Protein AF-A0A1V6S131-F1 (afdb_monomer)

Sequence (200 aa):
MVYNKDVNFAICNHLIVVCCHAIYTGGSHLGASENEWLIEPFQKGETPTFIDHVKAGLKALTEDSHSLLVFSGGPTKKPRTELSEGQSYLNLAEDNDYFQDISTISEIDTSRIIAETNATDSYQNLLFSLIQFRIYTGIYPHKVTVVTHEFKRARFMQCHFPAVGLIPVGLKQKDYTHKVAVIGINPPVEVTPPETLTRG

Mean predicted aligned error: 6.52 Å

Secondary structure (DSSP, 8-state):
-------------EEEEEE--SEE---TTTT-SGGGEE--GGGTT-HHHHHHHHHHHHHHHHH-TTEEEEEE---TTTTT-S--HHHHHHHHHHHTTTT--TTT-----GGGEEEE----SHHHHHHHHHHHHHHHHSS--SEEEEEE-GGGHHHIIIIIHHHTTSS-SSTT-GGGTTTEEEEE-PPPTTTS-GGGGG--

InterPro domains:
  IPR003848 Domain of unknown function DUF218 [cd06259] (14-169)
  IPR055323 Uncharacterized protein C57A10.07/YOR238W [PTHR28110] (6-187)

pLDDT: mean 87.86, std 15.99, range [33.0, 98.88]

Structure (mmCIF, N/CA/C/O backbone):
data_AF-A0A1V6S131-F1
#
_entry.id   AF-A0A1V6S131-F1
#
loop_
_atom_site.group_PDB
_atom_site.id
_atom_site.type_symbol
_atom_site.label_atom_id
_atom_site.label_alt_id
_atom_site.label_comp_id
_atom_site.label_asym_id
_atom_site.label_entity_id
_atom_site.label_seq_id
_atom_site.pdbx_PDB_ins_code
_atom_site.Cartn_x
_atom_site.Cartn_y
_atom_site.Cartn_z
_atom_site.occupancy
_atom_site.B_iso_or_equiv
_atom_site.auth_seq_id
_atom_site.auth_comp_id
_atom_site.auth_asym_id
_atom_site.auth_atom_id
_atom_site.pdbx_PDB_model_num
ATOM 1 N N . MET A 1 1 ? -26.550 3.970 -7.086 1.00 34.94 1 MET A N 1
ATOM 2 C CA . MET A 1 1 ? -27.401 2.809 -7.419 1.00 34.94 1 MET A CA 1
ATOM 3 C C . MET A 1 1 ? -26.965 1.653 -6.540 1.00 34.94 1 MET A C 1
ATOM 5 O O . MET A 1 1 ? -25.770 1.473 -6.384 1.00 34.94 1 MET A O 1
ATOM 9 N N . VAL A 1 2 ? -27.958 0.980 -5.952 1.00 33.00 2 VAL A N 1
ATOM 10 C CA . VAL A 1 2 ? -27.930 -0.251 -5.137 1.00 33.00 2 VAL A CA 1
ATOM 11 C C . VAL A 1 2 ? -26.952 -0.268 -3.954 1.00 33.00 2 VAL A C 1
ATOM 13 O O . VAL A 1 2 ? -25.840 -0.772 -4.031 1.00 33.00 2 VAL A O 1
ATOM 16 N N . TYR A 1 3 ? -27.431 0.247 -2.819 1.00 37.84 3 TYR A N 1
ATOM 17 C CA . TYR A 1 3 ? -26.900 -0.082 -1.497 1.00 37.84 3 TYR A CA 1
ATOM 18 C C . TYR A 1 3 ? -27.342 -1.519 -1.186 1.00 37.84 3 TYR A C 1
ATOM 20 O O . TYR A 1 3 ? -28.520 -1.752 -0.908 1.00 37.84 3 TYR A O 1
ATOM 28 N N . ASN A 1 4 ? -26.439 -2.485 -1.346 1.00 37.66 4 ASN A N 1
ATOM 29 C CA . ASN A 1 4 ? -26.739 -3.889 -1.091 1.00 37.66 4 ASN A CA 1
ATOM 30 C C . ASN A 1 4 ? -26.772 -4.103 0.429 1.00 37.66 4 ASN A C 1
ATOM 32 O O . ASN A 1 4 ? -25.784 -3.844 1.112 1.00 37.66 4 ASN A O 1
ATOM 36 N N . LYS A 1 5 ? -27.942 -4.463 0.963 1.00 41.81 5 LYS A N 1
ATOM 37 C CA . LYS A 1 5 ? -28.272 -4.333 2.391 1.00 41.81 5 LYS A CA 1
ATOM 38 C C . LYS A 1 5 ? -28.152 -5.633 3.195 1.00 41.81 5 LYS A C 1
ATOM 40 O O . LYS A 1 5 ? -28.482 -5.614 4.371 1.00 41.81 5 LYS A O 1
ATOM 45 N N . ASP A 1 6 ? -27.646 -6.712 2.599 1.00 40.72 6 ASP A N 1
ATOM 46 C CA . ASP A 1 6 ? -27.697 -8.054 3.197 1.00 40.72 6 ASP A CA 1
ATOM 47 C C . ASP A 1 6 ? -26.369 -8.821 3.092 1.00 40.7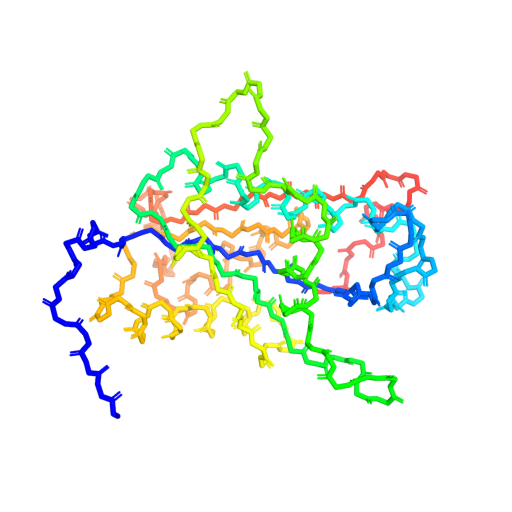2 6 ASP A C 1
ATOM 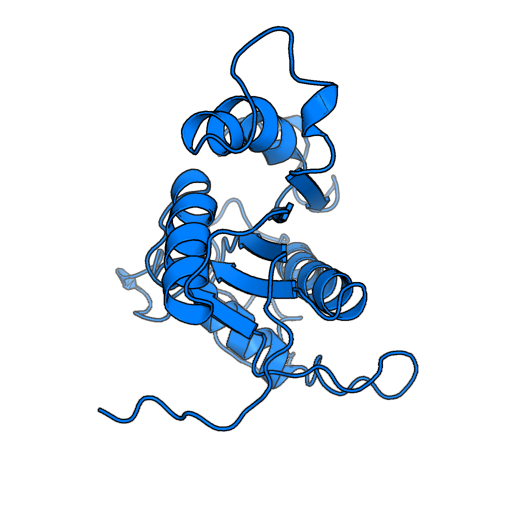49 O O . ASP A 1 6 ? -26.314 -9.964 2.648 1.00 40.72 6 ASP A O 1
ATOM 53 N N . VAL A 1 7 ? -25.278 -8.204 3.546 1.00 44.53 7 VAL A N 1
ATOM 54 C CA . VAL A 1 7 ? -24.082 -8.944 3.965 1.00 44.53 7 VAL A CA 1
ATOM 55 C C . VAL A 1 7 ? -23.729 -8.418 5.344 1.00 44.53 7 VAL A C 1
ATOM 57 O O . VAL A 1 7 ? -23.496 -7.222 5.517 1.00 44.53 7 VAL A O 1
ATOM 60 N N . ASN A 1 8 ? -23.747 -9.296 6.343 1.00 44.69 8 ASN A N 1
ATOM 61 C CA . ASN A 1 8 ? -23.261 -8.992 7.682 1.00 44.69 8 ASN A CA 1
ATOM 62 C C . ASN A 1 8 ? -21.731 -8.870 7.598 1.00 44.69 8 ASN A C 1
ATOM 64 O O . ASN A 1 8 ? -21.008 -9.775 8.005 1.00 44.69 8 ASN A O 1
ATOM 68 N N . PHE A 1 9 ? -21.239 -7.799 6.968 1.00 51.91 9 PHE A N 1
ATOM 69 C CA . PHE A 1 9 ? -19.827 -7.467 6.996 1.00 51.91 9 PHE A CA 1
ATOM 70 C C . PHE A 1 9 ? -19.476 -7.283 8.466 1.00 51.91 9 PHE A C 1
ATOM 72 O O . PHE A 1 9 ? -20.027 -6.401 9.133 1.00 51.91 9 PHE A O 1
ATOM 79 N N . ALA A 1 10 ? -18.572 -8.119 8.980 1.00 58.50 10 ALA A N 1
ATOM 80 C CA . ALA A 1 10 ? -17.857 -7.770 10.193 1.00 58.50 10 ALA A CA 1
ATOM 81 C C . ALA A 1 10 ? -17.349 -6.342 9.979 1.00 58.50 10 ALA A C 1
ATOM 83 O O . ALA A 1 10 ? -16.661 -6.073 8.991 1.00 58.50 10 ALA A O 1
ATOM 84 N N . ILE A 1 11 ? -17.802 -5.407 10.818 1.00 77.94 11 ILE A N 1
ATOM 85 C CA . ILE A 1 11 ? -17.512 -3.988 10.622 1.00 77.94 11 ILE A CA 1
ATOM 86 C C . ILE A 1 11 ? -15.994 -3.850 10.654 1.00 77.94 11 ILE A C 1
ATOM 88 O O . ILE A 1 11 ? -15.381 -3.969 11.718 1.00 77.94 11 ILE A O 1
ATOM 92 N N . CYS A 1 12 ? -15.393 -3.633 9.483 1.00 90.19 12 CYS A N 1
ATOM 93 C CA . CYS A 1 12 ? -13.963 -3.427 9.396 1.00 90.19 12 CYS A CA 1
ATOM 94 C C . CYS A 1 12 ? -13.632 -2.177 10.208 1.00 90.19 12 CYS A C 1
ATOM 96 O O . CYS A 1 12 ? -14.227 -1.116 10.012 1.00 90.19 12 CYS A O 1
ATOM 98 N N . ASN A 1 13 ? -12.703 -2.305 11.148 1.00 95.25 13 ASN A N 1
ATOM 99 C CA . ASN A 1 13 ? -12.275 -1.222 12.028 1.00 95.25 13 ASN A CA 1
ATOM 100 C C . ASN A 1 13 ? -10.749 -1.032 12.018 1.00 95.25 13 ASN A C 1
ATOM 102 O O . ASN A 1 13 ? -10.246 -0.122 12.679 1.00 95.25 13 ASN A O 1
ATOM 106 N N . HIS A 1 14 ? -10.027 -1.835 11.239 1.00 97.38 14 HIS A N 1
ATOM 107 C CA . HIS A 1 14 ? -8.586 -1.755 11.065 1.00 97.38 14 HIS A CA 1
ATOM 108 C C . HIS A 1 14 ? -8.256 -1.497 9.591 1.00 97.38 14 HIS A C 1
ATOM 110 O O . HIS A 1 14 ? -8.603 -2.277 8.712 1.00 97.38 14 HIS A O 1
ATOM 116 N N . LEU A 1 15 ? -7.588 -0.383 9.309 1.00 98.50 15 LEU A N 1
ATOM 117 C CA . LEU A 1 15 ? -7.096 -0.064 7.972 1.00 98.50 15 LEU A CA 1
ATOM 118 C C . LEU A 1 15 ? -5.656 -0.562 7.818 1.00 98.50 15 LEU A C 1
ATOM 120 O O . LEU A 1 15 ? -4.789 -0.162 8.593 1.00 98.50 15 LEU A O 1
ATOM 124 N N . ILE A 1 16 ? -5.388 -1.368 6.796 1.00 98.75 16 ILE A N 1
ATOM 125 C CA . ILE A 1 16 ? -4.038 -1.731 6.360 1.00 98.75 16 ILE A CA 1
ATOM 126 C C . ILE A 1 16 ? -3.761 -0.994 5.049 1.00 98.75 16 ILE A C 1
ATOM 128 O O . ILE A 1 16 ? -4.537 -1.095 4.106 1.00 98.75 16 ILE A O 1
ATOM 132 N N . VAL A 1 17 ? -2.663 -0.247 4.981 1.00 98.88 17 VAL A N 1
ATOM 133 C CA . VAL A 1 17 ? -2.261 0.518 3.794 1.00 98.88 17 VAL A CA 1
ATOM 134 C C . VAL A 1 17 ? -0.942 -0.023 3.278 1.00 98.88 17 VAL A C 1
ATOM 136 O O . VAL A 1 17 ? 0.059 0.062 3.983 1.00 98.88 17 VAL A O 1
ATOM 139 N N . VAL A 1 18 ? -0.907 -0.511 2.044 1.00 98.88 18 VAL A N 1
ATOM 140 C CA . VAL A 1 18 ? 0.349 -0.770 1.332 1.00 98.88 18 VAL A CA 1
ATOM 141 C C . VAL A 1 18 ? 0.662 0.454 0.480 1.00 98.88 18 VAL A C 1
ATOM 143 O O . VAL A 1 18 ? -0.078 0.786 -0.446 1.00 98.88 18 VAL A O 1
ATOM 146 N N . CYS A 1 19 ? 1.741 1.157 0.829 1.00 98.44 19 CYS A N 1
ATOM 147 C CA . CYS A 1 19 ? 2.222 2.310 0.073 1.00 98.44 19 CYS A CA 1
ATOM 148 C C . CYS A 1 19 ? 2.925 1.830 -1.197 1.00 98.44 19 CYS A C 1
ATOM 150 O O . CYS A 1 19 ? 4.020 1.271 -1.121 1.00 98.44 19 CYS A O 1
ATOM 152 N N . CYS A 1 20 ? 2.312 2.067 -2.351 1.00 97.44 20 CYS A N 1
ATOM 153 C CA . CYS A 1 20 ? 2.878 1.657 -3.627 1.00 97.44 20 CYS A CA 1
ATOM 154 C C . CYS A 1 20 ? 3.912 2.685 -4.110 1.00 97.44 20 CYS A C 1
ATOM 156 O O . CYS A 1 20 ? 3.882 3.851 -3.699 1.00 97.44 20 CYS A O 1
ATOM 158 N N . HIS A 1 21 ? 4.876 2.211 -4.906 1.00 92.50 21 HIS A N 1
ATOM 159 C CA . HIS A 1 21 ? 5.992 3.019 -5.417 1.00 92.50 21 HIS A CA 1
ATOM 160 C C . HIS A 1 21 ? 6.428 2.652 -6.844 1.00 92.50 21 HIS A C 1
ATOM 162 O O . HIS A 1 21 ? 7.343 3.270 -7.386 1.00 92.50 21 HIS A O 1
ATOM 168 N N . ALA A 1 22 ? 5.825 1.630 -7.446 1.00 95.94 22 ALA A N 1
ATOM 169 C CA . ALA A 1 22 ? 6.127 1.159 -8.789 1.00 95.94 22 ALA A CA 1
ATOM 170 C C . ALA A 1 22 ? 4.852 0.617 -9.436 1.00 95.94 22 ALA A C 1
ATOM 172 O O . ALA A 1 22 ? 3.858 0.381 -8.753 1.00 95.94 22 ALA A O 1
ATOM 173 N N . ILE A 1 23 ? 4.885 0.414 -10.752 1.00 97.81 23 ILE A N 1
ATOM 174 C CA . ILE A 1 23 ? 3.749 -0.146 -11.486 1.00 97.81 23 ILE A CA 1
ATOM 175 C C . ILE A 1 23 ? 4.138 -1.514 -12.023 1.00 97.81 23 ILE A C 1
ATOM 177 O O . ILE A 1 23 ? 5.017 -1.592 -12.878 1.00 97.81 23 ILE A O 1
ATOM 181 N N . TYR A 1 24 ? 3.476 -2.568 -11.557 1.00 98.12 24 TYR A N 1
ATOM 182 C CA . TYR A 1 24 ? 3.543 -3.889 -12.183 1.00 98.12 24 TYR A CA 1
ATOM 183 C C . TYR A 1 24 ? 2.716 -3.899 -13.480 1.00 98.12 24 TYR A C 1
ATOM 185 O O . TYR A 1 24 ? 1.573 -3.443 -13.502 1.00 98.12 24 TYR A O 1
ATOM 193 N N . THR A 1 25 ? 3.283 -4.381 -14.583 1.00 97.00 25 THR A N 1
ATOM 194 C CA . THR A 1 25 ? 2.633 -4.360 -15.908 1.00 97.00 25 THR A CA 1
ATOM 195 C C . THR A 1 25 ? 2.098 -5.712 -16.361 1.00 97.00 25 THR A C 1
ATOM 197 O O . THR A 1 25 ? 1.633 -5.814 -17.495 1.00 97.00 25 THR A O 1
ATOM 200 N N . GLY A 1 26 ? 2.163 -6.737 -15.511 1.00 95.75 26 GLY A N 1
ATOM 201 C CA . GLY A 1 26 ? 1.868 -8.110 -15.912 1.00 95.75 26 GLY A CA 1
ATOM 202 C C . GLY A 1 26 ? 3.059 -8.783 -16.600 1.00 95.75 26 GLY A C 1
ATOM 203 O O . GLY A 1 26 ? 3.959 -8.120 -17.128 1.00 95.75 26 GLY A O 1
ATOM 204 N N . GLY A 1 27 ? 3.057 -10.115 -16.614 1.00 94.06 27 GLY A N 1
ATOM 205 C CA . GLY A 1 27 ? 4.024 -10.917 -17.363 1.00 94.06 27 GLY A CA 1
ATOM 206 C C . GLY A 1 27 ? 4.138 -12.354 -16.861 1.00 94.06 27 GLY A C 1
ATOM 207 O O . GLY A 1 27 ? 3.635 -12.706 -15.797 1.00 94.06 27 GLY A O 1
ATOM 208 N N . SER A 1 28 ? 4.799 -13.209 -17.645 1.00 95.69 28 SER A N 1
ATOM 209 C CA . SER A 1 28 ? 4.893 -14.650 -17.373 1.00 95.69 28 SER A CA 1
ATOM 210 C C . SER A 1 28 ? 5.759 -15.010 -16.164 1.00 95.69 28 SER A C 1
ATOM 212 O O . SER A 1 28 ? 5.743 -16.161 -15.740 1.00 95.69 28 SER A O 1
ATOM 214 N N . HIS A 1 29 ? 6.545 -14.069 -15.634 1.00 95.56 29 HIS A N 1
ATOM 215 C CA . HIS A 1 29 ? 7.378 -14.275 -14.448 1.00 95.56 29 HIS A CA 1
ATOM 216 C C . HIS A 1 29 ? 6.709 -13.764 -13.168 1.00 95.56 29 HIS A C 1
ATOM 218 O O . HIS A 1 29 ? 7.355 -13.770 -12.121 1.00 95.56 29 HIS A O 1
ATOM 224 N N . LEU A 1 30 ? 5.439 -13.341 -13.234 1.00 94.81 30 LEU A N 1
ATOM 225 C CA . LEU A 1 30 ? 4.617 -12.995 -12.070 1.00 94.81 30 LEU A CA 1
ATOM 226 C C . LEU A 1 30 ? 5.261 -11.933 -11.155 1.00 94.81 30 LEU A C 1
ATOM 228 O O . LEU A 1 30 ? 5.160 -11.987 -9.931 1.00 94.81 30 LEU A O 1
ATOM 232 N N . GLY A 1 31 ? 5.965 -10.967 -11.748 1.00 95.50 31 GLY A N 1
ATOM 233 C CA . GLY A 1 31 ? 6.666 -9.893 -11.047 1.00 95.50 31 GLY A CA 1
ATOM 234 C C . GLY A 1 31 ? 8.121 -10.213 -10.702 1.00 95.50 31 GLY A C 1
ATOM 235 O O . GLY A 1 31 ? 8.858 -9.306 -10.317 1.00 95.50 31 GLY A O 1
ATOM 236 N N . ALA A 1 32 ? 8.591 -11.450 -10.887 1.00 95.06 32 ALA A N 1
ATOM 237 C CA . ALA A 1 32 ? 9.987 -11.804 -10.620 1.00 95.06 32 ALA A CA 1
ATOM 238 C C . ALA A 1 32 ? 10.972 -11.155 -11.611 1.00 95.06 32 ALA A C 1
ATOM 240 O O . ALA A 1 32 ? 12.149 -10.986 -11.293 1.00 95.06 32 ALA A O 1
ATOM 241 N N . SER A 1 33 ? 10.511 -10.781 -12.810 1.00 96.38 33 SER A N 1
ATOM 242 C CA . SER A 1 33 ? 11.325 -10.059 -13.788 1.00 96.38 33 SER A CA 1
ATOM 243 C C . SER A 1 33 ? 11.142 -8.551 -13.641 1.00 96.38 33 SER A C 1
ATOM 245 O O . SER A 1 33 ? 10.029 -8.052 -13.749 1.00 96.38 33 SER A O 1
ATOM 247 N N . GLU A 1 34 ? 12.233 -7.796 -13.483 1.00 96.12 34 GLU A N 1
ATOM 248 C CA . GLU A 1 34 ? 12.198 -6.323 -13.403 1.00 96.12 34 GLU A CA 1
ATOM 249 C C . GLU A 1 34 ? 11.614 -5.663 -14.670 1.00 96.12 34 GLU A C 1
ATOM 251 O O . GLU A 1 34 ? 11.057 -4.571 -14.602 1.00 96.12 34 GLU A O 1
ATOM 256 N N . ASN A 1 35 ? 11.649 -6.353 -15.816 1.00 96.75 35 ASN A N 1
ATOM 257 C CA . ASN A 1 35 ? 11.021 -5.890 -17.059 1.00 96.75 35 ASN A CA 1
ATOM 258 C C . ASN A 1 35 ? 9.485 -5.862 -16.995 1.00 96.75 35 ASN A C 1
ATOM 260 O O . ASN A 1 35 ? 8.856 -5.238 -17.846 1.00 96.75 35 ASN A O 1
ATOM 264 N N . GLU A 1 36 ? 8.888 -6.526 -16.006 1.00 97.56 36 GLU A N 1
ATOM 265 C CA . GLU A 1 36 ? 7.447 -6.507 -15.735 1.00 97.56 36 GLU A CA 1
ATOM 266 C C . GLU A 1 36 ? 7.060 -5.331 -14.819 1.00 97.56 36 GLU A C 1
ATOM 268 O O . GLU A 1 36 ? 5.939 -5.280 -14.317 1.00 97.56 36 GLU A O 1
ATOM 273 N N . TRP A 1 37 ? 7.977 -4.380 -14.587 1.00 97.56 37 TRP A N 1
ATOM 274 C CA . TRP A 1 37 ? 7.763 -3.221 -13.725 1.00 97.56 37 TRP A CA 1
ATOM 275 C C . TRP A 1 37 ? 8.166 -1.898 -14.388 1.00 97.56 37 TRP A C 1
ATOM 277 O O . TRP A 1 37 ? 9.220 -1.759 -15.010 1.00 97.56 37 TRP A O 1
ATOM 287 N N . LEU A 1 38 ? 7.362 -0.853 -14.177 1.00 96.62 38 LEU A N 1
ATOM 288 C CA . LEU A 1 38 ? 7.718 0.530 -14.502 1.00 96.62 38 LEU A CA 1
ATOM 289 C C . LEU A 1 38 ? 8.285 1.232 -13.268 1.00 96.62 38 LEU A C 1
ATOM 291 O O . LEU A 1 38 ? 7.590 1.936 -12.531 1.00 96.62 38 LEU A O 1
ATOM 295 N N . ILE A 1 39 ? 9.588 1.094 -13.089 1.00 94.38 39 ILE A N 1
ATOM 296 C CA . ILE A 1 39 ? 10.344 1.719 -12.002 1.00 94.38 39 ILE A CA 1
ATOM 297 C C . ILE A 1 39 ? 11.069 2.997 -12.449 1.00 94.38 39 ILE A C 1
ATOM 299 O O . ILE A 1 39 ? 11.227 3.257 -13.647 1.00 94.38 39 ILE A O 1
ATOM 303 N N . GLU A 1 40 ? 11.454 3.829 -11.482 1.00 91.38 40 GLU A N 1
ATOM 304 C CA . GLU A 1 40 ? 12.426 4.913 -11.658 1.00 91.38 40 GLU A CA 1
ATOM 305 C C . GLU A 1 40 ? 13.868 4.382 -11.602 1.00 91.38 40 GLU A C 1
ATOM 307 O O . GLU A 1 40 ? 14.111 3.339 -10.994 1.00 91.38 40 GLU A O 1
ATOM 312 N N . PRO A 1 41 ? 14.861 5.102 -12.162 1.00 90.12 41 PRO A N 1
ATOM 313 C CA . PRO A 1 41 ? 16.254 4.646 -12.172 1.00 90.12 41 PRO A CA 1
ATOM 314 C C . PRO A 1 41 ? 16.841 4.321 -10.791 1.00 90.12 41 PRO A C 1
ATOM 316 O O . PRO A 1 41 ? 17.683 3.435 -10.685 1.00 90.12 41 PRO A O 1
ATOM 319 N N . PHE A 1 42 ? 16.405 5.024 -9.740 1.00 87.00 42 PHE A N 1
ATOM 320 C CA . PHE A 1 42 ? 16.878 4.800 -8.369 1.00 87.00 42 PHE A CA 1
ATOM 321 C C . PHE A 1 42 ? 16.240 3.582 -7.686 1.00 87.00 42 PHE A C 1
ATOM 323 O O . PHE A 1 42 ? 16.715 3.181 -6.636 1.00 87.00 42 PHE A O 1
ATOM 330 N N . GLN A 1 43 ? 15.189 3.002 -8.270 1.00 91.31 43 GLN A N 1
ATOM 331 C CA . GLN A 1 43 ? 14.469 1.840 -7.733 1.00 91.31 43 GLN A CA 1
ATOM 332 C C . GLN A 1 4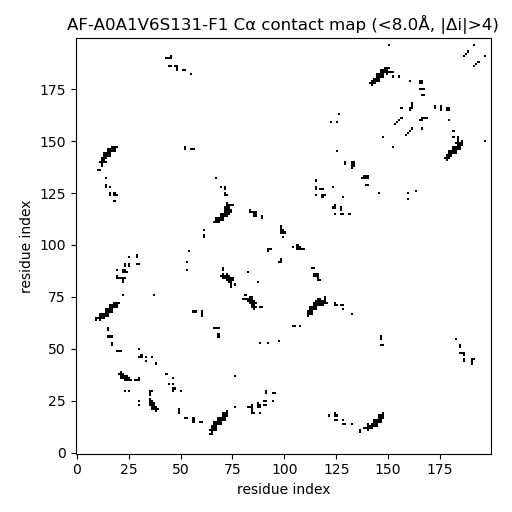3 ? 14.959 0.521 -8.347 1.00 91.31 43 GLN A C 1
ATOM 334 O O . GLN A 1 43 ? 14.314 -0.520 -8.215 1.00 91.31 43 GLN A O 1
ATOM 339 N N . LYS A 1 44 ? 16.063 0.564 -9.097 1.00 92.62 44 LYS A N 1
ATOM 340 C CA . LYS A 1 44 ? 16.603 -0.610 -9.774 1.00 92.62 44 LYS A CA 1
ATOM 341 C C . LYS A 1 44 ? 17.004 -1.674 -8.752 1.00 92.62 44 LYS A C 1
ATOM 343 O O . LYS A 1 44 ? 17.791 -1.403 -7.853 1.00 92.62 44 LYS A O 1
ATOM 348 N N . GLY A 1 45 ? 16.496 -2.887 -8.934 1.00 93.56 45 GLY A N 1
ATOM 349 C CA . GLY A 1 45 ? 16.672 -4.028 -8.042 1.00 93.56 45 GLY A CA 1
ATOM 350 C C . GLY A 1 45 ? 15.698 -4.066 -6.860 1.00 93.56 45 GLY A C 1
ATOM 351 O O . GLY A 1 45 ? 15.737 -5.026 -6.096 1.00 93.56 45 GLY A O 1
ATOM 352 N N . GLU A 1 46 ? 14.811 -3.076 -6.703 1.00 94.75 46 GLU A N 1
ATOM 353 C CA . GLU A 1 46 ? 13.864 -3.012 -5.578 1.00 94.75 46 GLU A CA 1
ATOM 354 C C . GLU A 1 46 ? 12.572 -3.813 -5.818 1.00 94.75 46 GLU A C 1
ATOM 356 O O . GLU A 1 46 ? 11.762 -3.960 -4.903 1.00 94.75 46 GLU A O 1
ATOM 361 N N . THR A 1 47 ? 12.356 -4.374 -7.015 1.00 96.31 47 THR A N 1
ATOM 362 C CA . THR A 1 47 ? 11.107 -5.091 -7.337 1.00 96.31 47 THR A CA 1
ATOM 363 C C . THR A 1 47 ? 10.766 -6.243 -6.380 1.00 96.31 47 THR A C 1
ATOM 365 O O . THR A 1 47 ? 9.588 -6.358 -6.031 1.00 96.31 47 THR A O 1
ATOM 368 N N . PRO A 1 48 ? 11.723 -7.034 -5.839 1.00 96.62 48 PRO A N 1
ATOM 369 C CA . PRO A 1 48 ? 11.404 -8.025 -4.810 1.00 96.62 48 PRO A CA 1
ATOM 370 C C . PRO A 1 48 ? 10.831 -7.395 -3.533 1.00 96.62 48 PRO A C 1
ATOM 372 O O . PRO A 1 48 ? 9.910 -7.942 -2.936 1.00 96.62 48 PRO A O 1
ATOM 375 N N . THR A 1 49 ? 11.300 -6.205 -3.149 1.00 97.00 49 THR A N 1
ATOM 376 C CA . THR A 1 49 ? 10.780 -5.473 -1.985 1.00 97.00 49 THR A CA 1
ATOM 377 C C . THR A 1 49 ? 9.332 -5.037 -2.187 1.00 97.00 49 THR A C 1
ATOM 379 O O . THR A 1 49 ? 8.543 -5.086 -1.245 1.00 97.00 49 THR A O 1
ATOM 382 N N . PHE A 1 50 ? 8.943 -4.657 -3.406 1.00 97.62 50 PHE A N 1
ATOM 383 C CA . PHE A 1 50 ? 7.550 -4.328 -3.719 1.00 97.62 50 PHE A CA 1
ATOM 384 C C . PHE A 1 50 ? 6.633 -5.553 -3.606 1.00 97.62 50 PHE A C 1
ATOM 386 O O . PHE A 1 50 ? 5.535 -5.444 -3.059 1.00 97.62 50 PHE A O 1
ATOM 393 N N . ILE A 1 51 ? 7.106 -6.729 -4.035 1.00 97.44 51 ILE A N 1
ATOM 394 C CA . ILE A 1 51 ? 6.406 -8.006 -3.824 1.00 97.44 51 ILE A CA 1
ATOM 395 C C . ILE A 1 51 ? 6.278 -8.300 -2.321 1.00 97.44 51 ILE A C 1
ATOM 397 O O . ILE A 1 51 ? 5.202 -8.672 -1.849 1.00 97.44 51 ILE A O 1
ATOM 401 N N . ASP A 1 52 ? 7.343 -8.091 -1.546 1.00 97.44 52 ASP A N 1
ATOM 402 C CA . ASP A 1 52 ? 7.323 -8.297 -0.095 1.00 97.44 52 ASP A CA 1
ATOM 403 C C . ASP A 1 52 ? 6.357 -7.340 0.619 1.00 97.44 52 ASP A C 1
ATOM 405 O O . ASP A 1 52 ? 5.706 -7.734 1.587 1.00 97.44 52 ASP A O 1
ATOM 409 N N . HIS A 1 53 ? 6.192 -6.104 0.129 1.00 98.44 53 HIS A N 1
ATOM 410 C CA . HIS A 1 53 ? 5.171 -5.179 0.638 1.00 98.44 53 HIS A CA 1
ATOM 411 C C . HIS A 1 53 ? 3.758 -5.723 0.406 1.00 98.44 53 HIS A C 1
ATOM 413 O O . HIS A 1 53 ? 2.938 -5.692 1.327 1.00 98.44 53 HIS A O 1
ATOM 419 N N . VAL A 1 54 ? 3.479 -6.266 -0.785 1.00 98.06 54 VAL A N 1
ATOM 420 C CA . VAL A 1 54 ? 2.190 -6.910 -1.093 1.00 98.06 54 VAL A CA 1
ATOM 421 C C . VAL A 1 54 ? 1.942 -8.089 -0.154 1.00 98.06 54 VAL A C 1
ATOM 423 O O . VAL A 1 54 ? 0.912 -8.133 0.522 1.00 98.06 54 VAL A O 1
ATOM 426 N N . LYS A 1 55 ? 2.915 -8.996 -0.025 1.00 96.88 55 LYS A N 1
ATOM 427 C CA . LYS A 1 55 ? 2.819 -10.168 0.859 1.00 96.88 55 LYS A CA 1
ATOM 428 C C . LYS A 1 55 ? 2.627 -9.781 2.323 1.00 96.88 55 LYS A C 1
ATOM 430 O O . LYS A 1 55 ? 1.817 -10.391 3.016 1.00 96.88 55 LYS A O 1
ATOM 435 N N . ALA A 1 56 ? 3.325 -8.755 2.804 1.00 97.69 56 ALA A N 1
ATOM 436 C CA . ALA A 1 56 ? 3.173 -8.271 4.173 1.00 97.69 56 ALA A CA 1
ATOM 437 C C . ALA A 1 56 ? 1.789 -7.652 4.429 1.00 97.69 56 ALA A C 1
ATOM 439 O O . ALA A 1 56 ? 1.218 -7.866 5.499 1.00 97.69 56 ALA A O 1
ATOM 440 N N . GLY A 1 57 ? 1.229 -6.931 3.450 1.00 98.00 57 GLY A N 1
ATOM 441 C CA . GLY A 1 57 ? -0.140 -6.417 3.512 1.00 98.00 57 GLY A CA 1
ATOM 442 C C . GLY A 1 57 ? -1.177 -7.537 3.596 1.00 98.00 57 GLY A C 1
ATOM 443 O O . GLY A 1 57 ? -2.041 -7.507 4.471 1.00 98.00 57 GLY A O 1
ATOM 444 N N . LEU A 1 58 ? -1.044 -8.560 2.747 1.00 96.06 58 LEU A N 1
ATOM 445 C CA . LEU A 1 58 ? -1.919 -9.738 2.757 1.00 96.06 58 LEU A CA 1
ATOM 446 C C . LEU A 1 58 ? -1.784 -10.545 4.050 1.00 96.06 58 LEU A C 1
ATOM 448 O O . LEU A 1 58 ? -2.787 -10.922 4.649 1.00 96.06 58 LEU A O 1
ATOM 452 N N . LYS A 1 59 ? -0.562 -10.734 4.556 1.00 94.75 59 LYS A N 1
ATOM 453 C CA . LYS A 1 59 ? -0.342 -11.370 5.860 1.00 94.75 59 LYS A CA 1
ATOM 454 C C . LYS A 1 59 ? -1.063 -10.608 6.975 1.00 94.75 59 LYS A C 1
ATOM 456 O O . LYS A 1 59 ? -1.827 -11.212 7.722 1.00 94.75 59 LYS A O 1
ATOM 461 N N . ALA A 1 60 ? -0.903 -9.286 7.048 1.00 95.69 60 ALA A N 1
ATOM 462 C CA . ALA A 1 60 ? -1.598 -8.471 8.046 1.00 95.69 60 ALA A CA 1
ATOM 463 C C . ALA A 1 60 ? -3.134 -8.557 7.915 1.00 95.69 60 ALA A C 1
ATOM 465 O O . ALA A 1 60 ? -3.831 -8.575 8.927 1.00 95.69 60 ALA A O 1
ATOM 466 N N . LEU A 1 61 ? -3.656 -8.659 6.686 1.00 94.88 61 LEU A N 1
ATOM 467 C CA . LEU A 1 61 ? -5.086 -8.834 6.404 1.00 94.88 61 LEU A CA 1
ATOM 468 C C . LEU A 1 61 ? -5.632 -10.177 6.920 1.00 94.88 61 LEU A C 1
ATOM 470 O O . LEU A 1 61 ? -6.798 -10.264 7.312 1.00 94.88 61 LEU A O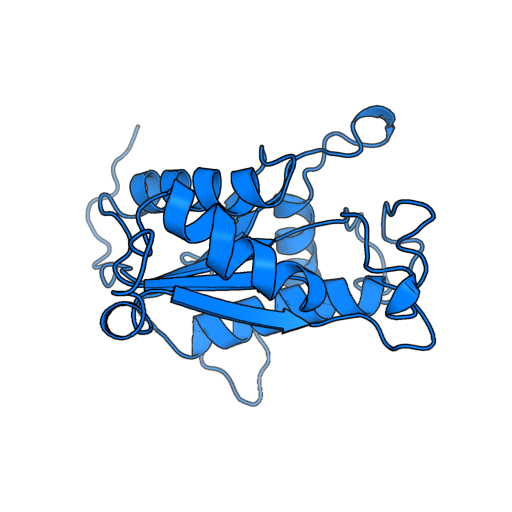 1
ATOM 474 N N . THR A 1 62 ? -4.804 -11.225 6.901 1.00 92.00 62 THR A N 1
ATOM 475 C CA . THR A 1 62 ? -5.171 -12.576 7.367 1.00 92.00 62 THR A CA 1
ATOM 476 C C . THR A 1 62 ? -5.115 -12.718 8.884 1.00 92.00 62 THR A C 1
ATOM 478 O O . THR A 1 62 ? -5.859 -13.507 9.459 1.00 92.00 62 THR A O 1
ATOM 481 N N . GLU A 1 63 ? -4.275 -11.922 9.547 1.00 92.38 63 GLU A N 1
ATOM 482 C CA . GLU A 1 63 ? -4.132 -11.913 11.006 1.00 92.38 63 GLU A CA 1
ATOM 483 C C . GLU A 1 63 ? -5.288 -11.185 11.718 1.00 92.38 63 GLU A C 1
ATOM 485 O O . GLU A 1 63 ? -5.460 -11.343 12.927 1.00 92.38 63 GLU A O 1
ATOM 490 N N . ASP A 1 64 ? -6.090 -10.399 10.992 1.00 93.12 64 ASP A N 1
ATOM 491 C CA . ASP A 1 64 ? -7.209 -9.635 11.544 1.00 93.12 64 ASP A CA 1
ATOM 492 C C . ASP A 1 64 ? -8.430 -9.656 10.613 1.00 93.12 64 ASP A C 1
ATOM 494 O O . ASP A 1 64 ? -8.477 -8.970 9.589 1.00 93.12 64 ASP A O 1
ATOM 498 N N . SER A 1 65 ? -9.465 -10.402 11.000 1.00 92.12 65 SER A N 1
ATOM 499 C CA . SER A 1 65 ? -10.713 -10.524 10.237 1.00 92.12 65 SER A CA 1
ATOM 500 C C . SER A 1 65 ? -11.541 -9.233 10.156 1.00 92.12 65 SER A C 1
ATOM 502 O O . SER A 1 65 ? -12.469 -9.171 9.354 1.00 92.12 65 SER A O 1
ATOM 504 N N . HIS A 1 66 ? -11.209 -8.194 10.932 1.00 93.81 66 HIS A N 1
ATOM 505 C CA . HIS A 1 66 ? -11.860 -6.875 10.897 1.00 93.81 66 HIS A CA 1
ATOM 506 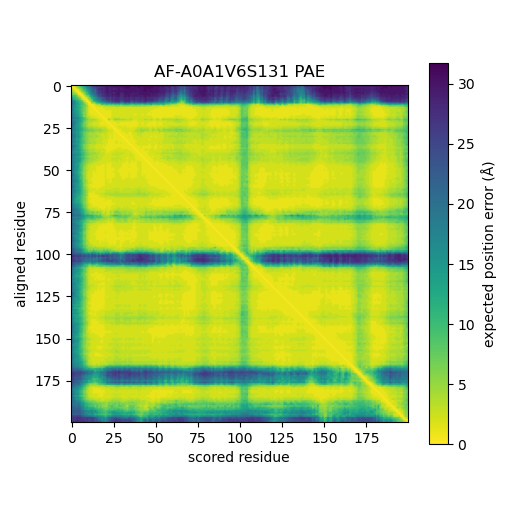C C . HIS A 1 66 ? -11.026 -5.833 10.140 1.00 93.81 66 HIS A C 1
ATOM 508 O O . HIS A 1 66 ? -11.224 -4.622 10.311 1.00 93.81 66 HIS A O 1
ATOM 514 N N . SER A 1 67 ? -10.068 -6.282 9.330 1.00 96.19 67 SER A N 1
ATOM 515 C CA . SER A 1 67 ? -9.204 -5.397 8.561 1.00 96.19 67 SER A CA 1
ATOM 516 C C . SER A 1 67 ? -9.627 -5.253 7.098 1.00 96.19 67 SER A C 1
ATOM 518 O O . SER A 1 67 ? -10.128 -6.199 6.489 1.00 96.19 67 SER A O 1
ATOM 520 N N . LEU A 1 68 ? -9.400 -4.056 6.549 1.00 97.56 68 LEU A N 1
ATOM 521 C CA . LEU A 1 68 ? -9.495 -3.720 5.126 1.00 97.56 68 LEU A CA 1
ATOM 522 C C . LEU A 1 68 ? -8.092 -3.365 4.624 1.00 97.56 68 LEU A C 1
ATOM 524 O O . LEU A 1 68 ? -7.451 -2.476 5.192 1.00 97.56 68 LEU A O 1
ATOM 528 N N . LEU A 1 69 ? -7.633 -4.029 3.565 1.00 98.38 69 LEU A N 1
ATOM 529 C CA . LEU A 1 69 ? -6.371 -3.739 2.891 1.00 98.38 69 LEU A CA 1
ATOM 530 C C . LEU A 1 69 ? -6.599 -2.784 1.718 1.00 98.38 69 LEU A C 1
ATOM 532 O O . LEU A 1 69 ? -7.447 -3.019 0.860 1.00 98.38 69 LEU A O 1
ATOM 536 N N . VAL A 1 70 ? -5.797 -1.724 1.671 1.00 98.81 70 VAL A N 1
ATOM 537 C CA . VAL A 1 70 ? -5.771 -0.747 0.586 1.00 98.81 70 VAL A CA 1
ATOM 538 C C . VAL A 1 70 ? -4.376 -0.720 -0.031 1.00 98.81 70 VAL A C 1
ATOM 540 O O . VAL A 1 70 ? -3.412 -0.314 0.624 1.00 98.81 70 VAL A O 1
ATOM 543 N N . PHE A 1 71 ? -4.265 -1.117 -1.299 1.00 98.81 71 PHE A N 1
ATOM 544 C CA . PHE A 1 71 ? -3.094 -0.806 -2.121 1.00 98.81 71 PHE A CA 1
ATOM 545 C C . PHE A 1 71 ? -3.229 0.633 -2.615 1.00 98.81 71 PHE A C 1
ATOM 547 O O . PHE A 1 71 ? -4.133 0.930 -3.391 1.00 98.81 71 PHE A O 1
ATOM 554 N N . SER A 1 72 ? -2.379 1.545 -2.142 1.00 98.81 72 SER A N 1
ATOM 555 C CA . SER A 1 72 ? -2.531 2.981 -2.404 1.00 98.81 72 SER A CA 1
ATOM 556 C C . SER A 1 72 ? -1.394 3.510 -3.259 1.00 98.81 72 SER A C 1
ATOM 558 O O . SER A 1 72 ? -0.224 3.321 -2.919 1.00 98.81 72 SER A O 1
ATOM 560 N N . GLY A 1 73 ? -1.763 4.138 -4.375 1.00 98.31 73 GLY A N 1
ATOM 561 C CA . GLY A 1 73 ? -0.844 4.784 -5.300 1.00 98.31 73 GLY A CA 1
ATOM 562 C C . GLY A 1 73 ? -1.499 5.106 -6.647 1.00 98.31 73 GLY A C 1
ATOM 563 O O . GLY A 1 73 ? -2.199 4.292 -7.259 1.00 98.31 73 GLY A O 1
ATOM 564 N N . GLY A 1 74 ? -1.268 6.323 -7.117 1.00 96.56 74 GLY A N 1
ATOM 565 C CA . GLY A 1 74 ? -1.804 6.881 -8.348 1.00 96.56 74 GLY A CA 1
ATOM 566 C C . GLY A 1 74 ? -1.019 6.490 -9.599 1.00 96.56 74 GLY A C 1
ATOM 567 O O . GLY A 1 74 ? -0.025 5.771 -9.522 1.00 96.56 74 GLY A O 1
ATOM 568 N N . PRO A 1 75 ? -1.451 6.945 -10.786 1.00 93.06 75 PRO A N 1
ATOM 569 C CA . PRO A 1 75 ? -0.709 6.760 -12.031 1.00 93.06 75 PRO A CA 1
ATOM 570 C C . PRO A 1 75 ? 0.492 7.714 -12.069 1.00 93.06 75 PRO A C 1
ATOM 572 O O . PRO A 1 75 ? 0.470 8.754 -12.725 1.00 93.06 75 PRO A O 1
ATOM 575 N N . THR A 1 76 ? 1.555 7.396 -11.330 1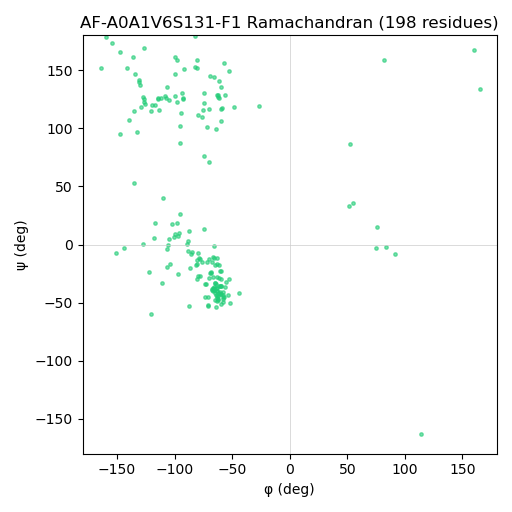.00 89.06 76 THR A N 1
ATOM 576 C CA . THR A 1 76 ? 2.760 8.241 -11.211 1.00 89.06 76 THR A CA 1
ATOM 577 C C . THR A 1 76 ? 3.613 8.242 -12.481 1.00 89.06 76 THR A C 1
ATOM 579 O O . THR A 1 76 ? 4.444 9.130 -12.670 1.00 89.06 76 THR A O 1
ATOM 582 N N . LYS A 1 77 ? 3.374 7.293 -13.398 1.00 88.19 77 LYS A N 1
ATOM 583 C CA . LYS A 1 77 ? 4.078 7.153 -14.682 1.00 88.19 77 LYS A CA 1
ATOM 584 C C . LYS A 1 77 ? 3.189 7.489 -15.886 1.00 88.19 77 LYS A C 1
ATOM 586 O O . LYS A 1 77 ? 3.313 6.826 -16.912 1.00 88.19 77 LYS A O 1
ATOM 591 N N . LYS A 1 78 ? 2.347 8.533 -15.798 1.00 82.94 78 LYS A N 1
ATOM 592 C CA . LYS A 1 78 ? 1.399 8.947 -16.867 1.00 82.94 78 LYS A CA 1
ATOM 593 C C . LYS A 1 78 ? 1.964 8.955 -18.294 1.00 82.94 78 LYS A C 1
ATOM 595 O O . LYS A 1 78 ? 1.283 8.468 -19.187 1.00 82.94 78 LYS A O 1
ATOM 600 N N . PRO A 1 79 ? 3.205 9.423 -18.558 1.00 87.81 79 PRO A N 1
ATOM 601 C CA . PRO A 1 79 ? 3.750 9.369 -19.918 1.00 87.81 79 PRO A CA 1
ATOM 602 C C . PRO A 1 79 ? 3.921 7.945 -20.478 1.00 87.81 79 PRO A C 1
ATOM 604 O O . PRO A 1 79 ? 4.122 7.787 -21.677 1.00 87.81 79 PRO A O 1
ATOM 607 N N . ARG A 1 80 ? 3.896 6.918 -19.619 1.00 87.31 80 ARG A N 1
ATOM 608 C CA . ARG A 1 80 ? 4.104 5.500 -19.948 1.00 87.31 80 ARG A CA 1
ATOM 609 C C . ARG A 1 80 ? 2.826 4.670 -19.802 1.00 87.31 80 ARG A C 1
ATOM 611 O O . ARG A 1 80 ? 2.678 3.694 -20.527 1.00 87.31 80 ARG A O 1
ATOM 618 N N . THR A 1 81 ? 1.943 5.005 -18.859 1.00 92.50 81 THR A N 1
ATOM 619 C CA . THR A 1 81 ? 0.695 4.269 -18.600 1.00 92.50 81 THR A CA 1
ATOM 620 C C . THR A 1 81 ? -0.288 5.080 -17.751 1.00 92.50 81 THR A C 1
ATOM 622 O O . THR A 1 81 ? 0.127 5.877 -16.910 1.00 92.50 81 THR A O 1
ATOM 625 N N . GLU A 1 82 ? -1.584 4.817 -17.924 1.00 94.12 82 GLU A N 1
ATOM 626 C CA . GLU A 1 82 ? -2.657 5.297 -17.037 1.00 94.12 82 GLU A CA 1
ATOM 627 C C . GLU A 1 82 ? -2.932 4.335 -15.864 1.00 94.12 82 GLU A C 1
ATOM 629 O O . GLU A 1 82 ? -3.722 4.650 -14.976 1.00 94.12 82 GLU A O 1
ATOM 634 N N . LEU A 1 83 ? -2.288 3.160 -15.842 1.00 96.94 83 LEU A N 1
ATOM 635 C CA . LEU A 1 83 ? -2.388 2.214 -14.732 1.00 96.94 83 LEU A CA 1
ATOM 636 C C . LEU A 1 83 ? -1.830 2.856 -13.457 1.00 96.94 83 LEU A C 1
ATOM 638 O O . LEU A 1 83 ? -0.713 3.375 -13.449 1.00 96.94 83 LEU A O 1
ATOM 642 N N . SER A 1 84 ? -2.606 2.824 -12.377 1.00 97.88 84 SER A N 1
ATOM 643 C CA . SER A 1 84 ? -2.152 3.324 -11.083 1.00 97.88 84 SER A CA 1
ATOM 644 C C . SER A 1 84 ? -1.273 2.293 -10.379 1.00 97.88 84 SER A C 1
ATOM 646 O O . SER A 1 84 ? -1.444 1.087 -10.565 1.00 97.88 84 SER A O 1
ATOM 648 N N . GLU A 1 85 ? -0.357 2.758 -9.532 1.00 98.12 85 GLU A N 1
ATOM 649 C CA . GLU A 1 85 ? 0.462 1.863 -8.711 1.00 98.12 85 GLU A CA 1
ATOM 650 C C . GLU A 1 85 ? -0.421 0.959 -7.827 1.00 98.12 85 GLU A C 1
ATOM 652 O O . GLU A 1 85 ? -0.237 -0.257 -7.821 1.00 98.12 85 GLU A O 1
ATOM 657 N N . GLY A 1 86 ? -1.451 1.522 -7.180 1.00 98.06 86 GLY A N 1
ATOM 658 C CA . GLY A 1 86 ? -2.405 0.782 -6.349 1.00 98.06 86 GLY A CA 1
ATOM 659 C C . GLY A 1 86 ? -3.135 -0.335 -7.100 1.00 98.06 86 GLY A C 1
ATOM 660 O O . GLY A 1 86 ? -3.178 -1.468 -6.624 1.00 98.06 86 GLY A O 1
ATOM 661 N N . GLN A 1 87 ? -3.646 -0.056 -8.306 1.00 98.44 87 GLN A N 1
ATOM 662 C CA . GLN A 1 87 ? -4.278 -1.088 -9.131 1.00 98.44 87 GLN A CA 1
ATOM 663 C C . GLN A 1 87 ? -3.260 -2.138 -9.586 1.00 98.44 87 GLN A C 1
ATOM 665 O O . GLN A 1 87 ? -3.563 -3.324 -9.595 1.00 98.44 87 GLN A O 1
ATOM 670 N N . SER A 1 88 ? -2.036 -1.731 -9.924 1.00 98.31 88 SER A N 1
ATOM 671 C CA . SER A 1 88 ? -1.007 -2.674 -10.364 1.00 98.31 88 SER A CA 1
ATOM 672 C C . SER A 1 88 ? -0.583 -3.669 -9.280 1.00 98.31 88 SER A C 1
ATOM 674 O O . SER A 1 88 ? -0.291 -4.820 -9.591 1.00 98.31 88 SER A O 1
ATOM 676 N N . TYR A 1 89 ? -0.586 -3.258 -8.008 1.00 98.44 89 TYR A N 1
ATOM 677 C CA . TYR A 1 89 ? -0.279 -4.148 -6.884 1.00 98.44 89 TYR A CA 1
ATOM 678 C C . TYR A 1 89 ? -1.426 -5.126 -6.611 1.00 98.44 89 TYR A C 1
ATOM 680 O O . TYR A 1 89 ? -1.166 -6.276 -6.261 1.00 98.44 89 TYR A O 1
ATOM 688 N N . LEU A 1 90 ? -2.680 -4.700 -6.813 1.00 97.94 90 LEU A N 1
ATOM 689 C CA . LEU A 1 90 ? -3.827 -5.607 -6.784 1.00 97.94 90 LEU A CA 1
ATOM 690 C C . LEU A 1 90 ? -3.720 -6.659 -7.898 1.00 97.94 90 LEU A C 1
ATOM 692 O O . LEU A 1 90 ? -3.804 -7.847 -7.604 1.00 97.94 90 LEU A O 1
ATOM 696 N N . ASN A 1 91 ? -3.415 -6.233 -9.129 1.00 98.06 91 ASN A N 1
ATOM 697 C CA . ASN A 1 91 ? -3.193 -7.146 -10.255 1.00 98.06 91 ASN A CA 1
ATOM 698 C C . ASN A 1 91 ? -2.053 -8.135 -9.965 1.00 98.06 91 ASN A C 1
ATOM 700 O O . ASN A 1 91 ? -2.170 -9.312 -10.264 1.00 98.06 91 ASN A O 1
ATOM 704 N N . LEU A 1 92 ? -0.953 -7.680 -9.352 1.00 97.62 92 LEU A N 1
ATOM 705 C CA . LEU A 1 92 ? 0.153 -8.562 -8.975 1.00 97.62 92 LEU A CA 1
ATOM 706 C C . LEU A 1 92 ? -0.296 -9.659 -8.002 1.00 97.62 92 LEU A C 1
ATOM 708 O O . LEU A 1 92 ? 0.135 -10.804 -8.132 1.00 97.62 92 LEU A O 1
ATOM 712 N N . ALA A 1 93 ? -1.124 -9.305 -7.015 1.00 95.56 93 ALA A N 1
ATOM 713 C CA . ALA A 1 93 ? -1.653 -10.260 -6.048 1.00 95.56 93 ALA A CA 1
ATOM 714 C C . ALA A 1 93 ? -2.614 -11.271 -6.696 1.00 95.56 93 ALA A C 1
ATOM 716 O O . ALA A 1 93 ? -2.568 -12.448 -6.339 1.00 95.56 93 ALA A O 1
ATOM 717 N N . GLU A 1 94 ? -3.430 -10.817 -7.653 1.00 94.38 94 GLU A N 1
ATOM 718 C CA . GLU A 1 94 ? -4.305 -11.656 -8.482 1.00 94.38 94 GLU A CA 1
ATOM 719 C C . GLU A 1 94 ? -3.496 -12.610 -9.370 1.00 94.38 94 GLU A C 1
ATOM 721 O O . GLU A 1 94 ? -3.679 -13.818 -9.282 1.00 94.38 94 GLU A O 1
ATOM 726 N N . ASP A 1 95 ? -2.550 -12.092 -10.157 1.00 95.12 95 ASP A N 1
ATOM 727 C CA . ASP A 1 95 ? -1.744 -12.871 -11.109 1.00 95.12 95 ASP A CA 1
ATOM 728 C C . ASP A 1 95 ? -0.898 -13.956 -10.421 1.00 95.12 95 ASP A C 1
ATOM 730 O O . ASP A 1 95 ? -0.582 -14.982 -11.020 1.00 95.12 95 ASP A O 1
ATOM 734 N N . ASN A 1 96 ? -0.513 -13.736 -9.160 1.00 92.75 96 ASN A N 1
ATOM 735 C CA . ASN A 1 96 ? 0.241 -14.702 -8.362 1.00 92.75 96 ASN A CA 1
ATOM 736 C C . ASN A 1 96 ? -0.641 -15.683 -7.562 1.00 92.75 96 ASN A C 1
ATOM 738 O O . ASN A 1 96 ? -0.093 -16.484 -6.801 1.00 92.75 96 ASN A O 1
ATOM 742 N N . ASP A 1 97 ? -1.971 -15.594 -7.655 1.00 88.56 97 ASP A N 1
ATOM 743 C CA . ASP A 1 97 ? -2.914 -16.367 -6.836 1.00 88.56 97 ASP A CA 1
ATOM 744 C C . ASP A 1 97 ? -2.629 -16.270 -5.318 1.00 88.56 97 ASP A C 1
ATOM 746 O O . ASP A 1 97 ? -2.892 -17.198 -4.546 1.00 88.56 97 ASP A O 1
ATOM 750 N N . TYR A 1 98 ? -2.125 -15.123 -4.837 1.00 86.25 98 TYR A N 1
ATOM 751 C CA . TYR A 1 98 ? -1.772 -14.946 -3.417 1.00 86.25 98 TYR A CA 1
ATOM 752 C C . TYR A 1 98 ? -2.975 -15.047 -2.467 1.00 86.25 98 TYR A C 1
ATOM 754 O O . TYR A 1 98 ? -2.800 -15.148 -1.253 1.00 86.25 98 TYR A O 1
ATOM 762 N N . PHE A 1 99 ? -4.196 -15.040 -2.996 1.00 78.56 99 PHE A N 1
ATOM 763 C CA . PHE A 1 99 ? -5.422 -15.217 -2.220 1.00 78.56 99 PHE A CA 1
ATOM 764 C C . PHE A 1 99 ? -5.744 -16.680 -1.899 1.00 78.56 99 PHE A C 1
ATOM 766 O O . PHE A 1 99 ? -6.599 -16.927 -1.046 1.00 78.56 99 PHE A O 1
ATOM 773 N N . GLN A 1 100 ? -5.075 -17.635 -2.558 1.00 66.94 100 GLN A N 1
ATOM 774 C CA . GLN A 1 100 ? -5.426 -19.056 -2.516 1.00 66.94 100 GLN A CA 1
ATOM 775 C C . GLN A 1 100 ? -4.345 -19.970 -1.918 1.00 66.94 100 GLN A C 1
ATOM 777 O O . GLN A 1 100 ? -4.533 -21.182 -1.943 1.00 66.94 100 GLN A O 1
ATOM 782 N N . ASP A 1 101 ? -3.230 -19.454 -1.376 1.00 53.41 101 ASP A N 1
ATOM 783 C CA . ASP A 1 101 ? -2.106 -20.323 -0.988 1.00 53.41 101 ASP A CA 1
ATOM 784 C C . ASP A 1 101 ? -2.494 -21.383 0.076 1.00 53.41 101 ASP A C 1
ATOM 786 O O . ASP A 1 101 ? -2.876 -21.101 1.216 1.00 53.41 101 ASP A O 1
ATOM 790 N N . ILE A 1 102 ? -2.373 -22.641 -0.359 1.00 49.28 102 ILE A N 1
ATOM 791 C CA . ILE A 1 102 ? -3.136 -23.839 0.031 1.00 49.28 102 ILE A CA 1
ATOM 792 C C . ILE A 1 102 ? -2.665 -24.448 1.365 1.00 49.28 102 ILE A C 1
ATOM 794 O O . ILE A 1 102 ? -3.277 -25.377 1.892 1.00 49.28 102 ILE A O 1
ATOM 798 N N . SER A 1 103 ? -1.567 -23.955 1.941 1.00 50.06 103 SER A N 1
ATOM 799 C CA . SER A 1 103 ? -0.879 -24.663 3.030 1.00 50.06 103 SER A CA 1
ATOM 800 C C . SER A 1 103 ? -1.043 -24.062 4.427 1.00 50.06 103 SER A C 1
ATOM 802 O O . SER A 1 103 ? -0.820 -24.779 5.403 1.00 50.06 103 SER A O 1
ATOM 804 N N . THR A 1 104 ? -1.422 -22.785 4.570 1.00 51.12 104 THR A N 1
ATOM 805 C CA . THR A 1 104 ? -1.370 -22.118 5.891 1.00 51.12 104 THR A CA 1
ATOM 806 C C . THR A 1 104 ? -2.390 -21.005 6.153 1.00 51.12 104 THR A C 1
ATOM 808 O O . THR A 1 104 ? -2.484 -20.565 7.299 1.00 51.12 104 THR A O 1
ATOM 811 N N . ILE A 1 105 ? -3.182 -20.564 5.170 1.00 54.16 105 ILE A N 1
ATOM 812 C CA . ILE A 1 105 ? -4.076 -19.408 5.331 1.00 54.16 105 ILE A CA 1
ATOM 813 C C . ILE A 1 105 ? -5.500 -19.802 4.927 1.00 54.16 105 ILE A C 1
ATOM 815 O O . ILE A 1 105 ? -5.734 -20.341 3.851 1.00 54.16 105 ILE A O 1
ATOM 819 N N . SER A 1 106 ? -6.467 -19.555 5.810 1.00 58.06 106 SER A N 1
ATOM 820 C CA . SER A 1 106 ? -7.891 -19.575 5.465 1.00 58.06 106 SER A CA 1
ATOM 821 C C . SER A 1 106 ? -8.149 -18.599 4.314 1.00 58.06 106 SER A C 1
ATOM 823 O O . SER A 1 106 ? -7.732 -17.450 4.430 1.00 58.06 106 SER A O 1
ATOM 825 N N . GLU A 1 107 ? -8.819 -19.056 3.253 1.00 70.69 107 GLU A N 1
ATOM 826 C CA . GLU A 1 107 ? -9.185 -18.302 2.040 1.00 70.69 107 GLU A CA 1
ATOM 827 C C . GLU A 1 107 ? -9.336 -16.789 2.290 1.00 70.69 107 GLU A C 1
ATOM 829 O O . GLU A 1 107 ? -10.133 -16.355 3.131 1.00 70.69 107 GLU A O 1
ATOM 834 N N . ILE A 1 108 ? -8.519 -15.979 1.605 1.00 82.31 108 ILE A N 1
ATOM 835 C CA . ILE A 1 108 ? -8.551 -14.527 1.785 1.00 82.31 108 ILE A CA 1
ATOM 836 C C . ILE A 1 108 ? -9.851 -13.997 1.183 1.00 82.31 108 ILE A C 1
ATOM 838 O O . ILE A 1 108 ? -10.055 -14.057 -0.024 1.00 82.31 108 ILE A O 1
ATOM 842 N N . ASP A 1 109 ? -10.709 -13.416 2.023 1.00 87.75 109 ASP A N 1
ATOM 843 C CA . ASP A 1 109 ? -11.877 -12.666 1.562 1.00 87.75 109 ASP A CA 1
ATOM 844 C C . ASP A 1 109 ? -11.435 -11.425 0.770 1.00 87.75 109 ASP A C 1
ATOM 846 O O . ASP A 1 109 ? -11.073 -10.387 1.337 1.00 87.75 109 ASP A O 1
ATOM 850 N N . THR A 1 110 ? -11.464 -11.548 -0.557 1.00 90.69 110 THR A N 1
ATOM 851 C CA . THR A 1 110 ? -11.056 -10.505 -1.505 1.00 90.69 110 THR A CA 1
ATOM 852 C C . THR A 1 110 ? -11.948 -9.269 -1.439 1.00 90.69 110 THR A C 1
ATOM 854 O O . THR A 1 110 ? -11.508 -8.190 -1.827 1.00 90.69 110 THR A O 1
ATOM 857 N N . SER A 1 111 ? -13.153 -9.360 -0.856 1.00 91.81 111 SER A N 1
ATOM 858 C CA . SER A 1 111 ? -13.988 -8.181 -0.602 1.00 91.81 111 SER A CA 1
ATOM 859 C C . SER A 1 111 ? -13.367 -7.231 0.432 1.00 91.81 111 SER A C 1
ATOM 861 O O . SER A 1 111 ? -13.799 -6.089 0.563 1.00 91.81 111 SER A O 1
ATOM 863 N N . ARG A 1 112 ? -12.322 -7.650 1.153 1.00 94.31 112 ARG A N 1
ATOM 864 C CA . ARG A 1 112 ? -11.559 -6.798 2.078 1.00 94.31 112 ARG A CA 1
ATOM 865 C C . ARG A 1 112 ? -10.269 -6.248 1.464 1.00 94.31 112 ARG A C 1
ATOM 867 O O . ARG A 1 112 ? -9.389 -5.802 2.201 1.00 94.31 112 ARG A O 1
ATOM 874 N N . ILE A 1 113 ? -10.150 -6.260 0.139 1.00 96.44 113 ILE A N 1
ATOM 875 C CA . ILE A 1 113 ? -8.997 -5.732 -0.592 1.00 96.44 113 ILE A CA 1
ATOM 876 C C . ILE A 1 113 ? -9.490 -4.739 -1.638 1.00 96.44 113 ILE A C 1
ATOM 878 O O . ILE A 1 113 ? -10.331 -5.068 -2.469 1.00 96.44 113 ILE A O 1
ATOM 882 N N . ILE A 1 114 ? -8.956 -3.520 -1.608 1.00 97.50 114 ILE A N 1
ATOM 883 C CA . ILE A 1 114 ? -9.269 -2.486 -2.599 1.00 97.50 114 ILE A CA 1
ATOM 884 C C . ILE A 1 114 ? -8.006 -1.754 -3.060 1.00 97.50 114 ILE A C 1
ATOM 886 O O . ILE A 1 114 ? -6.974 -1.762 -2.385 1.00 97.50 114 ILE A O 1
ATOM 890 N N . ALA A 1 115 ? -8.109 -1.077 -4.202 1.00 98.44 115 ALA A N 1
ATOM 891 C CA . ALA A 1 115 ? -7.081 -0.180 -4.714 1.00 98.44 115 ALA A CA 1
ATOM 892 C C . ALA A 1 115 ? -7.500 1.291 -4.554 1.00 98.44 115 ALA A C 1
ATOM 894 O O . ALA A 1 115 ? -8.624 1.683 -4.870 1.00 98.44 115 ALA A O 1
ATOM 895 N N . GLU A 1 116 ? -6.573 2.123 -4.089 1.00 98.31 116 GLU A N 1
ATOM 896 C CA . GLU A 1 116 ? -6.661 3.580 -4.101 1.00 98.31 116 GLU A CA 1
ATOM 897 C C . GLU A 1 116 ? -5.731 4.105 -5.205 1.00 98.31 116 GLU A C 1
ATOM 899 O O . GLU A 1 116 ? -4.547 3.774 -5.242 1.00 98.31 116 GLU A O 1
ATOM 904 N N . THR A 1 117 ? -6.276 4.898 -6.133 1.00 97.94 117 THR A N 1
ATOM 905 C CA . THR A 1 117 ? -5.661 5.154 -7.446 1.00 97.94 117 THR A CA 1
ATOM 906 C C . THR A 1 117 ? -5.262 6.612 -7.696 1.00 97.94 117 THR A C 1
ATOM 908 O O . THR A 1 117 ? -5.093 7.006 -8.851 1.00 97.94 117 THR A O 1
ATOM 911 N N . ASN A 1 118 ? -5.133 7.443 -6.661 1.00 97.56 118 ASN A N 1
ATOM 912 C CA . ASN A 1 118 ? -4.860 8.878 -6.794 1.00 97.56 118 ASN A CA 1
ATOM 913 C C . ASN A 1 118 ? -3.594 9.334 -6.068 1.00 97.56 118 ASN A C 1
ATOM 915 O O . ASN A 1 118 ? -3.050 10.370 -6.447 1.00 97.56 118 ASN A O 1
ATOM 919 N N . ALA A 1 119 ? -3.125 8.615 -5.045 1.00 97.62 119 ALA A N 1
ATOM 920 C CA . ALA A 1 119 ? -2.027 9.093 -4.214 1.00 97.62 119 ALA A CA 1
ATOM 921 C C . ALA A 1 119 ? -0.710 9.263 -4.990 1.00 97.62 119 ALA A C 1
ATOM 923 O O . ALA A 1 119 ? -0.237 8.349 -5.654 1.00 97.62 119 ALA A O 1
ATOM 924 N N . THR A 1 120 ? -0.074 10.428 -4.884 1.00 95.12 120 THR A N 1
ATOM 925 C CA . THR A 1 120 ? 1.210 10.715 -5.554 1.00 95.12 120 THR A CA 1
ATOM 926 C C . THR A 1 120 ? 2.406 10.736 -4.605 1.00 95.12 120 THR A C 1
ATOM 928 O O . THR A 1 120 ? 3.533 10.953 -5.041 1.00 95.12 120 THR A O 1
ATOM 931 N N . ASP A 1 121 ? 2.176 10.578 -3.302 1.00 95.12 121 ASP A N 1
ATOM 932 C CA . ASP A 1 121 ? 3.208 10.605 -2.268 1.00 95.12 121 ASP A CA 1
ATOM 933 C C . ASP A 1 121 ? 2.781 9.795 -1.028 1.00 95.12 121 ASP A C 1
ATOM 935 O O . ASP A 1 121 ? 1.645 9.329 -0.914 1.00 95.12 121 ASP A O 1
ATOM 939 N N . SER A 1 122 ? 3.694 9.626 -0.065 1.00 95.50 122 SER A N 1
ATOM 940 C CA . SER A 1 122 ? 3.440 8.827 1.141 1.00 95.50 122 SER A CA 1
ATOM 941 C C . SER A 1 122 ? 2.413 9.432 2.104 1.00 95.50 122 SER A C 1
ATOM 943 O O . SER A 1 122 ? 1.803 8.688 2.872 1.00 95.50 122 SER A O 1
ATOM 945 N N . TYR A 1 123 ? 2.209 10.753 2.088 1.00 97.69 123 TYR A N 1
ATOM 946 C CA . TYR A 1 123 ? 1.160 11.390 2.884 1.00 97.69 123 TYR A CA 1
ATOM 947 C C . TYR A 1 123 ? -0.214 11.113 2.273 1.00 97.69 123 TYR A C 1
ATOM 949 O O . TYR A 1 123 ? -1.141 10.728 2.987 1.00 97.69 123 TYR A O 1
ATOM 957 N N . GLN A 1 124 ? -0.329 11.246 0.952 1.00 98.25 124 GLN A N 1
ATOM 958 C CA . GLN A 1 124 ? -1.545 10.936 0.211 1.00 98.25 124 GLN A CA 1
ATOM 959 C C . GLN A 1 124 ? -1.899 9.454 0.298 1.00 98.25 124 GLN A C 1
ATOM 961 O O . GLN A 1 124 ? -3.073 9.154 0.486 1.00 98.25 124 GLN A O 1
ATOM 966 N N . ASN A 1 125 ? -0.910 8.548 0.285 1.00 98.50 125 ASN A N 1
ATOM 967 C CA . ASN A 1 125 ? -1.166 7.118 0.484 1.00 98.50 125 ASN A CA 1
ATOM 968 C C . ASN A 1 125 ? -1.961 6.865 1.774 1.00 98.50 125 ASN A C 1
ATOM 970 O O . ASN A 1 125 ? -2.938 6.119 1.789 1.00 98.50 125 ASN A O 1
ATOM 974 N N . LEU A 1 126 ? -1.590 7.539 2.866 1.00 98.62 126 LEU A N 1
ATOM 975 C CA . LEU A 1 126 ? -2.318 7.454 4.129 1.00 98.62 126 LEU A CA 1
ATOM 976 C C . LEU A 1 126 ? -3.678 8.161 4.066 1.00 98.62 126 LEU A C 1
ATOM 978 O O . LEU A 1 126 ? -4.697 7.578 4.435 1.00 98.62 126 LEU A O 1
ATOM 982 N N . LEU A 1 127 ? -3.697 9.426 3.639 1.00 98.62 127 LEU A N 1
ATOM 983 C CA . LEU A 1 127 ? -4.898 10.260 3.665 1.00 98.62 127 LEU A CA 1
ATOM 984 C C . LEU A 1 127 ? -6.004 9.701 2.762 1.00 98.62 127 LEU A C 1
ATOM 986 O O . LEU A 1 127 ? -7.158 9.619 3.180 1.00 98.62 127 LEU A O 1
ATOM 990 N N . PHE A 1 128 ? -5.670 9.302 1.538 1.00 98.75 128 PHE A N 1
ATOM 991 C CA . PHE A 1 128 ? -6.647 8.783 0.588 1.00 98.75 128 PHE A CA 1
ATOM 992 C C . PHE A 1 128 ? -7.115 7.387 0.982 1.00 98.75 128 PHE A C 1
ATOM 994 O O . PHE A 1 128 ? -8.307 7.112 0.877 1.00 98.75 128 PHE A O 1
ATOM 1001 N N . SER A 1 129 ? -6.249 6.556 1.569 1.00 98.75 129 SER A N 1
ATOM 1002 C CA . SER A 1 129 ? -6.682 5.282 2.154 1.00 98.75 129 SER A CA 1
ATOM 1003 C C . SER A 1 129 ? -7.660 5.467 3.319 1.00 98.75 129 SER A C 1
ATOM 1005 O O . SER A 1 129 ? -8.627 4.717 3.426 1.00 98.75 129 SER A O 1
ATOM 1007 N N . LEU A 1 130 ? -7.482 6.490 4.167 1.00 98.50 130 LEU A N 1
ATOM 1008 C CA . LEU A 1 130 ? -8.455 6.831 5.218 1.00 98.50 130 LEU A CA 1
ATOM 1009 C C . LEU A 1 130 ? -9.814 7.243 4.636 1.00 98.50 130 LEU A C 1
ATOM 1011 O O . LEU A 1 130 ? -10.857 6.857 5.167 1.00 98.50 130 LEU A O 1
ATOM 1015 N N . ILE A 1 131 ? -9.807 8.011 3.542 1.00 98.38 131 ILE A N 1
ATOM 1016 C CA . ILE A 1 131 ? -11.027 8.406 2.827 1.00 98.38 131 ILE A CA 1
ATOM 1017 C C . ILE A 1 131 ? -11.706 7.175 2.221 1.00 98.38 131 ILE A C 1
ATOM 1019 O O . ILE A 1 131 ? -12.905 6.988 2.429 1.00 98.38 131 ILE A O 1
ATOM 1023 N N . GLN A 1 132 ? -10.954 6.305 1.540 1.00 97.75 132 GLN A N 1
ATOM 1024 C CA . GLN A 1 132 ? -11.497 5.078 0.957 1.00 97.75 132 GLN A CA 1
ATOM 1025 C C . GLN A 1 132 ? -12.069 4.148 2.021 1.00 97.75 132 GLN A C 1
ATOM 1027 O O . GLN A 1 132 ? -13.180 3.652 1.863 1.00 97.75 132 GLN A O 1
ATOM 1032 N N . PHE A 1 133 ? -11.385 3.993 3.156 1.00 97.62 133 PHE A N 1
ATOM 1033 C CA . PHE A 1 133 ? -11.901 3.223 4.284 1.00 97.62 133 PHE A CA 1
ATOM 1034 C C . PHE A 1 133 ? -13.248 3.765 4.771 1.00 97.62 133 PHE A C 1
ATOM 1036 O O . PHE A 1 133 ? -14.175 2.994 5.023 1.00 97.62 133 PHE A O 1
ATOM 1043 N N . ARG A 1 134 ? -13.390 5.094 4.876 1.00 96.44 134 ARG A N 1
ATOM 1044 C CA . ARG A 1 134 ? -14.645 5.729 5.295 1.00 96.44 134 ARG A CA 1
ATOM 1045 C C . ARG A 1 134 ? -15.765 5.536 4.279 1.00 96.44 134 ARG A C 1
ATOM 1047 O O . ARG A 1 134 ? -16.903 5.320 4.690 1.00 96.44 134 ARG A O 1
ATOM 1054 N N . ILE A 1 135 ? -15.456 5.620 2.987 1.00 95.56 135 ILE A N 1
ATOM 1055 C CA . ILE A 1 135 ? -16.413 5.357 1.904 1.00 95.56 135 ILE A CA 1
ATOM 1056 C C . ILE A 1 135 ? -16.867 3.894 1.947 1.00 95.56 135 ILE A C 1
ATOM 1058 O O . ILE A 1 135 ? -18.061 3.629 1.847 1.00 95.56 135 ILE A O 1
ATOM 1062 N N . TYR A 1 136 ? -15.927 2.970 2.147 1.00 93.75 136 TYR A N 1
ATOM 1063 C CA . TYR A 1 136 ? -16.172 1.531 2.130 1.00 93.75 136 TYR A CA 1
ATOM 1064 C C . TYR A 1 136 ? -16.964 1.043 3.351 1.00 93.75 136 TYR A C 1
ATOM 1066 O O . TYR A 1 136 ? -17.913 0.277 3.220 1.00 93.75 136 TYR A O 1
ATOM 1074 N N . THR A 1 137 ? -16.599 1.503 4.550 1.00 93.81 137 THR A N 1
ATOM 1075 C CA . THR A 1 137 ? -17.129 0.975 5.824 1.00 93.81 137 THR A CA 1
ATOM 1076 C C . THR A 1 137 ? -18.171 1.876 6.488 1.00 93.81 137 THR A C 1
ATOM 1078 O O . THR A 1 137 ? -18.864 1.456 7.412 1.00 93.81 137 THR A O 1
ATOM 1081 N N . GLY A 1 138 ? -18.259 3.145 6.083 1.00 94.69 138 GLY A N 1
ATOM 1082 C CA . GLY A 1 138 ? -19.089 4.154 6.743 1.00 94.69 138 GLY A CA 1
ATOM 1083 C C . GLY A 1 138 ? -18.531 4.687 8.072 1.00 94.69 138 GLY A C 1
ATOM 1084 O O . GLY A 1 138 ? -19.115 5.620 8.631 1.00 94.69 138 GLY A O 1
ATOM 1085 N N . ILE A 1 139 ? -17.397 4.174 8.565 1.00 94.25 139 ILE A N 1
ATOM 1086 C CA . ILE A 1 139 ? -16.728 4.622 9.800 1.00 94.25 139 ILE A CA 1
ATOM 1087 C C . ILE A 1 139 ? -15.253 4.969 9.555 1.00 94.25 139 ILE A C 1
ATOM 1089 O O . ILE A 1 139 ? -14.715 4.732 8.483 1.00 94.25 139 ILE A O 1
ATOM 1093 N N . TYR A 1 140 ? -14.591 5.589 10.534 1.00 94.88 140 TYR A N 1
ATOM 1094 C CA . TYR A 1 140 ? -13.129 5.732 10.506 1.00 94.88 140 TYR A CA 1
ATOM 1095 C C . TYR A 1 140 ? -12.470 4.554 11.236 1.00 94.88 140 TYR A C 1
ATOM 1097 O O . TYR A 1 140 ? -13.079 4.013 12.166 1.00 94.88 140 TYR A O 1
ATOM 1105 N N . PRO A 1 141 ? -11.244 4.156 10.848 1.00 95.88 141 PRO A N 1
ATOM 1106 C CA . PRO A 1 141 ? -10.572 3.032 11.482 1.00 95.88 141 PRO A CA 1
ATOM 1107 C C . PRO A 1 141 ? -10.159 3.370 12.922 1.00 95.88 141 PRO A C 1
ATOM 1109 O O . PRO A 1 141 ? -9.756 4.491 13.232 1.00 95.88 141 PRO A O 1
ATOM 1112 N N . HIS A 1 142 ? -10.227 2.373 13.800 1.00 94.75 142 HIS A N 1
ATOM 1113 C CA . HIS A 1 142 ? -9.691 2.420 15.162 1.00 94.75 142 HIS A CA 1
ATOM 1114 C C . HIS A 1 142 ? -8.180 2.158 15.187 1.00 94.75 142 HIS A C 1
ATOM 1116 O O . HIS A 1 142 ? -7.483 2.672 16.064 1.00 94.75 142 HIS A O 1
ATOM 1122 N N . LYS A 1 143 ? -7.687 1.373 14.220 1.00 96.50 143 LYS A N 1
ATOM 1123 C CA . LYS A 1 143 ? -6.276 1.025 14.041 1.00 96.50 143 LYS A CA 1
ATOM 1124 C C . LYS A 1 143 ? -5.851 1.237 12.591 1.00 96.50 143 LYS A C 1
ATOM 1126 O O . LYS A 1 143 ? -6.608 0.911 11.681 1.00 96.50 143 LYS A O 1
ATOM 1131 N N . VAL A 1 144 ? -4.638 1.735 12.374 1.00 98.31 144 VAL A N 1
ATOM 1132 C CA . VAL A 1 144 ? -4.032 1.886 11.045 1.00 98.31 144 VAL A CA 1
ATOM 1133 C C . VAL A 1 144 ? -2.664 1.213 11.008 1.00 98.31 144 VAL A C 1
ATOM 1135 O O . VAL A 1 144 ? -1.779 1.572 11.776 1.00 98.31 144 VAL A O 1
ATOM 1138 N N . THR A 1 145 ? -2.461 0.273 10.094 1.00 98.56 145 THR A N 1
ATOM 1139 C CA . THR A 1 145 ? -1.157 -0.343 9.832 1.00 98.56 145 THR A CA 1
ATOM 1140 C C . THR A 1 145 ? -0.677 0.078 8.453 1.00 98.56 145 THR A C 1
ATOM 1142 O O . THR A 1 145 ? -1.392 -0.093 7.475 1.00 98.56 145 THR A O 1
ATOM 1145 N N . VAL A 1 146 ? 0.532 0.623 8.356 1.00 98.69 146 VAL A N 1
ATOM 1146 C CA . VAL A 1 146 ? 1.143 0.996 7.075 1.00 98.69 146 VAL A CA 1
ATOM 1147 C C . VAL A 1 146 ? 2.273 0.032 6.743 1.00 98.69 146 VAL A C 1
ATOM 1149 O O . VAL A 1 146 ? 3.187 -0.143 7.547 1.00 98.69 146 VAL A O 1
ATOM 1152 N N . VAL A 1 147 ? 2.239 -0.543 5.547 1.00 98.81 147 VAL A N 1
ATOM 1153 C CA . VAL A 1 147 ? 3.347 -1.261 4.919 1.00 98.81 147 VAL A CA 1
ATOM 1154 C C . VAL A 1 147 ? 4.052 -0.307 3.960 1.00 98.81 147 VAL A C 1
ATOM 1156 O O . VAL A 1 147 ? 3.426 0.290 3.083 1.00 98.81 147 VAL A O 1
ATOM 1159 N N . THR A 1 148 ? 5.347 -0.105 4.169 1.00 98.12 148 THR A N 1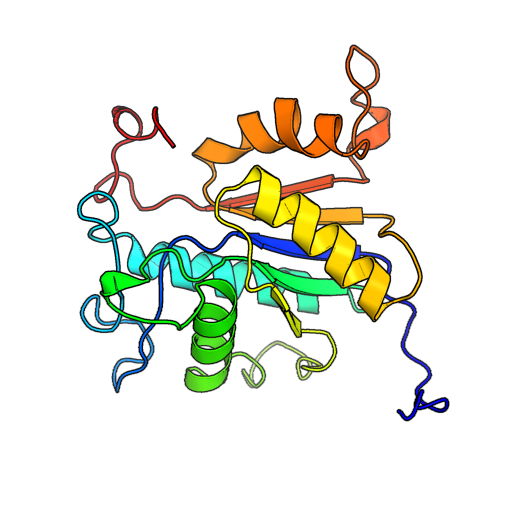
ATOM 1160 C CA . THR A 1 148 ? 6.166 0.841 3.401 1.00 98.12 148 THR A CA 1
ATOM 1161 C C . THR A 1 148 ? 7.641 0.469 3.543 1.00 98.12 148 THR A C 1
ATOM 1163 O O . THR A 1 148 ? 8.011 -0.432 4.289 1.00 98.12 148 THR A O 1
ATOM 1166 N N . HIS A 1 149 ? 8.520 1.216 2.889 1.00 96.12 149 HIS A N 1
ATOM 1167 C CA . HIS A 1 149 ? 9.942 1.191 3.197 1.00 96.12 149 HIS A CA 1
ATOM 1168 C C . HIS A 1 149 ? 10.242 1.602 4.648 1.00 96.12 149 HIS A C 1
ATOM 1170 O O . HIS A 1 149 ? 9.721 2.613 5.131 1.00 96.12 149 HIS A O 1
ATOM 1176 N N . GLU A 1 150 ? 11.127 0.864 5.324 1.00 95.88 150 GLU A N 1
ATOM 1177 C CA . GLU A 1 150 ? 11.526 1.101 6.721 1.00 95.88 150 GLU A CA 1
ATOM 1178 C C . GLU A 1 150 ? 12.152 2.486 6.914 1.00 95.88 150 GLU A C 1
ATOM 1180 O O . GLU A 1 150 ? 11.859 3.160 7.901 1.00 95.88 150 GLU A O 1
ATOM 1185 N N . PHE A 1 151 ? 12.907 2.996 5.936 1.00 92.31 151 PHE A N 1
ATOM 1186 C CA . PHE A 1 151 ? 13.454 4.357 6.024 1.00 92.31 151 PHE A CA 1
ATOM 1187 C C . PHE A 1 151 ? 12.365 5.451 6.101 1.00 92.31 151 PHE A C 1
ATOM 1189 O O . PHE A 1 151 ? 12.633 6.565 6.550 1.00 92.31 151 PHE A O 1
ATOM 1196 N N . LYS A 1 152 ? 11.108 5.154 5.722 1.00 94.50 152 LYS A N 1
ATOM 1197 C CA . LYS A 1 152 ? 9.967 6.080 5.857 1.00 94.50 152 LYS A CA 1
ATOM 1198 C C . LYS A 1 152 ? 9.296 6.020 7.230 1.00 94.50 152 LYS A C 1
ATOM 1200 O O . LYS A 1 152 ? 8.469 6.889 7.513 1.00 94.50 152 LYS A O 1
ATOM 1205 N N . ARG A 1 153 ? 9.649 5.064 8.104 1.00 95.06 153 ARG A N 1
ATOM 1206 C CA . ARG A 1 153 ? 9.027 4.889 9.431 1.00 95.06 153 ARG A CA 1
ATOM 1207 C C . ARG A 1 153 ? 9.010 6.186 10.228 1.00 95.06 153 ARG A C 1
ATOM 1209 O O . ARG A 1 153 ? 7.954 6.580 10.720 1.00 95.06 153 ARG A O 1
ATOM 1216 N N . ALA A 1 154 ? 10.155 6.862 10.336 1.00 92.81 154 ALA A N 1
ATOM 1217 C CA . ALA A 1 154 ? 10.266 8.101 11.104 1.00 92.81 154 ALA A CA 1
ATOM 1218 C C . ALA A 1 154 ? 9.276 9.162 10.605 1.00 92.81 154 ALA A C 1
ATOM 1220 O O . ALA A 1 154 ? 8.548 9.750 11.398 1.00 92.81 154 ALA A O 1
ATOM 1221 N N . ARG A 1 155 ? 9.167 9.335 9.286 1.00 93.06 155 ARG A N 1
ATOM 1222 C CA . ARG A 1 155 ? 8.229 10.276 8.667 1.00 93.06 155 ARG A CA 1
ATOM 1223 C C . ARG A 1 155 ? 6.763 9.894 8.894 1.00 93.06 155 ARG A C 1
ATOM 1225 O O . ARG A 1 155 ? 5.951 10.779 9.150 1.00 93.06 155 ARG A O 1
ATOM 1232 N N . PHE A 1 156 ? 6.406 8.610 8.859 1.00 95.25 156 PHE A N 1
ATOM 1233 C CA . PHE A 1 156 ? 5.045 8.191 9.214 1.00 95.25 156 PHE A CA 1
ATOM 1234 C C . PHE A 1 156 ? 4.721 8.501 10.678 1.00 95.25 156 PHE A C 1
ATOM 1236 O O . PHE A 1 156 ? 3.710 9.142 10.962 1.00 95.25 156 PHE A O 1
ATOM 1243 N N . MET A 1 157 ? 5.615 8.120 11.592 1.00 92.94 157 MET A N 1
ATOM 1244 C CA . MET A 1 157 ? 5.421 8.290 13.034 1.00 92.94 157 MET A CA 1
ATOM 1245 C C . MET A 1 157 ? 5.425 9.756 13.476 1.00 92.94 157 MET A C 1
ATOM 1247 O O . MET A 1 157 ? 4.653 10.134 14.354 1.00 92.94 157 MET A O 1
ATOM 1251 N N . GLN A 1 158 ? 6.292 10.580 12.889 1.00 91.06 158 GLN A N 1
ATOM 1252 C CA . GLN A 1 158 ? 6.524 11.956 13.332 1.00 91.06 158 GLN A CA 1
ATOM 1253 C C . GLN A 1 158 ? 5.737 12.990 12.523 1.00 91.06 158 GLN A C 1
ATOM 1255 O O . GLN A 1 158 ? 5.463 14.070 13.042 1.00 91.06 158 GLN A O 1
ATOM 1260 N N . CYS A 1 159 ? 5.370 12.683 11.273 1.00 93.31 159 CYS A N 1
ATOM 1261 C CA . CYS A 1 159 ? 4.735 13.645 10.372 1.00 93.31 159 CYS A CA 1
ATOM 1262 C C . CYS A 1 159 ? 3.352 13.181 9.916 1.00 93.31 159 CYS A C 1
ATOM 1264 O O . CYS A 1 159 ? 2.370 13.866 10.187 1.00 93.31 159 CYS A O 1
ATOM 1266 N N . HIS A 1 160 ? 3.244 12.031 9.243 1.00 95.94 160 HIS A N 1
A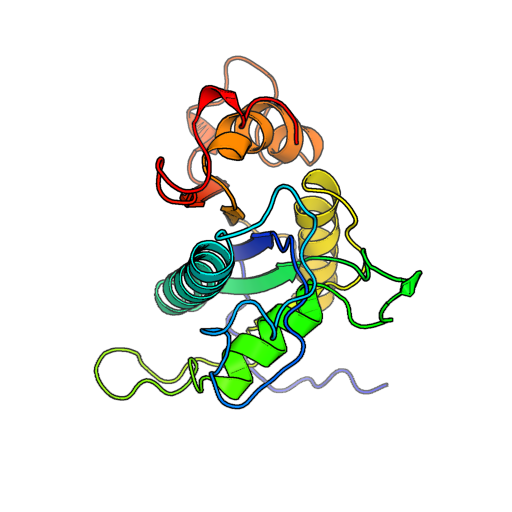TOM 1267 C CA . HIS A 1 160 ? 1.993 11.655 8.575 1.00 95.94 160 HIS A CA 1
ATOM 1268 C C . HIS A 1 160 ? 0.879 11.289 9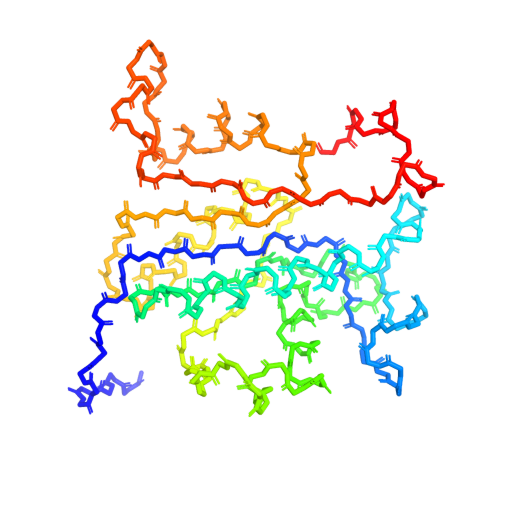.555 1.00 95.94 160 HIS A C 1
ATOM 1270 O O . HIS A 1 160 ? -0.188 11.893 9.485 1.00 95.94 160 HIS A O 1
ATOM 1276 N N . PHE A 1 161 ? 1.114 10.367 10.496 1.00 95.62 161 PHE A N 1
ATOM 1277 C CA . PHE A 1 161 ? 0.087 9.992 11.471 1.00 95.62 161 PHE A CA 1
ATOM 1278 C C . PHE A 1 161 ? -0.365 11.175 12.342 1.00 95.62 161 PHE A C 1
ATOM 1280 O O . PHE A 1 161 ? -1.577 11.324 12.522 1.00 95.62 161 PHE A O 1
ATOM 1287 N N . PRO A 1 162 ? 0.533 12.054 12.837 1.00 93.44 162 PRO A N 1
ATOM 1288 C CA . PRO A 1 162 ? 0.096 13.260 13.529 1.00 93.44 162 PRO A CA 1
ATOM 1289 C C . PRO A 1 162 ? -0.695 14.229 12.648 1.00 93.44 162 PRO A C 1
ATOM 1291 O O . PRO A 1 162 ? -1.705 14.765 13.099 1.00 93.44 162 PRO A O 1
ATOM 1294 N N . ALA A 1 163 ? -0.294 14.420 11.386 1.00 95.00 163 ALA A N 1
ATOM 1295 C CA . ALA A 1 163 ? -0.966 15.341 10.468 1.00 95.00 163 ALA A CA 1
ATOM 1296 C C . ALA A 1 163 ? -2.420 14.949 10.161 1.00 95.00 163 ALA A C 1
ATOM 1298 O O . ALA A 1 163 ? -3.237 15.823 9.884 1.00 95.00 163 ALA A O 1
ATOM 1299 N N . VAL A 1 164 ? -2.758 13.657 10.233 1.00 94.81 164 VAL A N 1
ATOM 1300 C CA . VAL A 1 164 ? -4.139 13.160 10.072 1.00 94.81 164 VAL A CA 1
ATOM 1301 C C . VAL A 1 164 ? -4.834 12.856 11.408 1.00 94.81 164 VAL A C 1
ATOM 1303 O O . VAL A 1 164 ? -5.913 12.271 11.426 1.00 94.81 164 VAL A O 1
ATOM 1306 N N . GLY A 1 165 ? -4.230 13.236 12.540 1.00 91.81 165 GLY A N 1
ATOM 1307 C CA . GLY A 1 165 ? -4.838 13.114 13.869 1.00 91.81 165 GLY A CA 1
ATOM 1308 C C . GLY A 1 165 ? -4.860 11.700 14.465 1.00 91.81 165 GLY A C 1
ATOM 1309 O O . GLY A 1 165 ? -5.565 11.470 15.446 1.00 91.81 165 GLY A O 1
ATOM 1310 N N . LEU A 1 166 ? -4.091 10.752 13.917 1.00 91.44 166 LEU A N 1
ATOM 1311 C CA . LEU A 1 166 ? -3.996 9.384 14.451 1.00 91.44 166 LEU A CA 1
ATOM 1312 C C . LEU A 1 166 ? -3.092 9.294 15.692 1.00 91.44 166 LEU A C 1
ATOM 1314 O O . LEU A 1 166 ? -3.290 8.427 16.543 1.00 91.44 166 LEU A O 1
ATOM 1318 N N . ILE A 1 167 ? -2.123 10.208 15.813 1.00 88.81 167 ILE A N 1
ATOM 1319 C CA . ILE A 1 167 ? -1.222 10.343 16.966 1.00 88.81 167 ILE A CA 1
ATOM 1320 C C . ILE A 1 167 ? -1.212 11.814 17.408 1.00 88.81 167 ILE A C 1
ATOM 1322 O O . ILE A 1 167 ? -1.128 12.698 16.558 1.00 88.81 167 ILE A O 1
ATOM 1326 N N . PRO A 1 168 ? -1.261 12.130 18.713 1.00 79.19 168 PRO A N 1
ATOM 1327 C CA . PRO A 1 168 ? -1.111 13.503 19.178 1.00 79.19 168 PRO A CA 1
ATOM 1328 C C . PRO A 1 168 ? 0.299 14.046 18.906 1.00 79.19 168 PRO A C 1
ATOM 1330 O O . PRO A 1 168 ? 1.303 13.350 19.068 1.00 79.19 168 PRO A O 1
ATOM 1333 N N . VAL A 1 169 ? 0.385 15.333 18.576 1.00 72.56 169 VAL A N 1
ATOM 1334 C CA . VAL A 1 169 ? 1.660 16.058 18.503 1.00 72.56 169 VAL A CA 1
ATOM 1335 C C . VAL A 1 169 ? 2.150 16.339 19.936 1.00 72.56 169 VAL A C 1
ATOM 1337 O O . VAL A 1 169 ? 1.442 16.974 20.716 1.00 72.56 169 VAL A O 1
ATOM 1340 N N . GLY A 1 170 ? 3.347 15.864 20.306 1.00 67.50 170 GLY A N 1
ATOM 1341 C CA . GLY A 1 170 ? 3.991 16.141 21.606 1.00 67.50 170 GLY A CA 1
ATOM 1342 C C . GLY A 1 170 ? 4.167 14.927 22.538 1.00 67.50 170 GLY A C 1
ATOM 1343 O O . GLY A 1 170 ? 4.089 13.780 22.116 1.00 67.50 170 GLY A O 1
ATOM 1344 N N . LEU A 1 171 ? 4.418 15.172 23.834 1.00 57.62 171 LEU A N 1
ATOM 1345 C CA . LEU A 1 171 ? 4.871 14.172 24.831 1.00 57.62 171 LEU A CA 1
ATOM 1346 C C . LEU A 1 171 ? 3.863 13.047 25.177 1.00 57.62 171 LEU A C 1
ATOM 1348 O O . LEU A 1 171 ? 4.189 12.157 25.959 1.00 57.62 171 LEU A O 1
ATOM 1352 N N . LYS A 1 172 ? 2.653 13.047 24.602 1.00 59.06 172 LYS A N 1
ATOM 1353 C CA . LYS A 1 172 ? 1.583 12.063 24.877 1.00 59.06 172 LYS A CA 1
ATOM 1354 C C . LYS A 1 172 ? 1.544 10.885 23.885 1.00 59.06 172 LYS A C 1
ATOM 1356 O O . LYS A 1 172 ? 0.492 10.296 23.670 1.00 59.06 172 LYS A O 1
ATOM 1361 N N . GLN A 1 173 ? 2.672 10.528 23.266 1.00 60.19 173 GLN A N 1
ATOM 1362 C CA . GLN A 1 173 ? 2.721 9.458 22.254 1.00 60.19 173 GLN A CA 1
ATOM 1363 C C . GLN A 1 173 ? 2.510 8.042 22.816 1.00 60.19 173 GLN A C 1
ATOM 1365 O O . GLN A 1 173 ? 1.995 7.186 22.099 1.00 60.19 173 GLN A O 1
ATOM 1370 N N . LYS A 1 174 ? 2.873 7.777 24.083 1.00 59.69 174 LYS A N 1
ATOM 1371 C CA . LYS A 1 174 ? 2.866 6.410 24.645 1.00 59.69 174 LYS A CA 1
ATOM 1372 C C . LYS A 1 174 ? 1.481 5.748 24.622 1.00 59.69 174 LYS A C 1
ATOM 1374 O O . LYS A 1 174 ? 1.394 4.565 24.300 1.00 59.69 174 LYS A O 1
ATOM 1379 N N . ASP A 1 175 ? 0.417 6.518 24.839 1.00 63.16 175 ASP A N 1
ATOM 1380 C CA . ASP A 1 175 ? -0.954 5.993 24.916 1.00 63.16 175 ASP A CA 1
ATOM 1381 C C . ASP A 1 175 ? -1.578 5.686 23.543 1.00 63.16 175 ASP A C 1
ATOM 1383 O O . ASP A 1 175 ? -2.606 5.023 23.480 1.00 63.16 175 ASP A O 1
ATOM 1387 N N . TYR A 1 176 ? -0.971 6.128 22.433 1.00 66.88 176 TYR A N 1
ATOM 1388 C CA . TYR A 1 176 ? -1.524 5.996 21.071 1.00 66.88 176 TYR A CA 1
ATOM 1389 C C . TYR A 1 176 ? -0.825 4.924 20.229 1.00 66.88 176 TYR A C 1
ATOM 1391 O O . TYR A 1 176 ? -1.215 4.674 19.090 1.00 66.88 176 TYR A O 1
ATOM 1399 N N . THR A 1 177 ? 0.177 4.252 20.797 1.00 66.31 177 THR A N 1
ATOM 1400 C CA . THR A 1 177 ? 0.960 3.199 20.129 1.00 66.31 177 THR A CA 1
ATOM 1401 C C . THR A 1 177 ? 0.116 2.014 19.651 1.00 66.31 177 THR A C 1
ATOM 1403 O O . THR A 1 177 ? 0.509 1.335 18.713 1.00 66.31 177 THR A O 1
ATOM 1406 N N . HIS A 1 178 ? -1.068 1.791 20.231 1.00 78.12 178 HIS A N 1
ATOM 1407 C CA . HIS A 1 178 ? -1.993 0.741 19.796 1.00 78.12 178 HIS A CA 1
ATOM 1408 C C . HIS A 1 178 ? -2.843 1.128 18.569 1.00 78.12 178 HIS A C 1
ATOM 1410 O O . HIS A 1 178 ? -3.422 0.247 17.935 1.00 78.12 178 HIS A O 1
ATOM 1416 N N . LYS A 1 179 ? -2.935 2.424 18.228 1.00 89.50 179 LYS A N 1
ATOM 1417 C CA . LYS A 1 179 ? -3.757 2.919 17.107 1.00 89.50 179 LYS A CA 1
ATOM 1418 C C . LYS A 1 179 ? -3.035 2.905 15.769 1.00 89.50 179 LYS A C 1
ATOM 1420 O O . LYS A 1 179 ? -3.691 2.959 14.734 1.00 89.50 179 LYS A O 1
ATOM 1425 N N . VAL A 1 180 ? -1.707 2.865 15.775 1.00 95.25 180 VAL A N 1
ATOM 1426 C CA . VAL A 1 180 ? -0.906 2.904 14.553 1.00 95.25 180 VAL A CA 1
ATOM 1427 C C . VAL A 1 180 ? 0.204 1.863 14.574 1.00 95.25 180 VAL A C 1
ATOM 1429 O O . VAL A 1 180 ? 0.791 1.587 15.616 1.00 95.25 180 VAL A O 1
ATOM 1432 N N . ALA A 1 181 ? 0.535 1.319 13.411 1.00 96.50 181 ALA A N 1
ATOM 1433 C CA . ALA A 1 181 ? 1.685 0.451 13.224 1.00 96.50 181 ALA A CA 1
ATOM 1434 C C . ALA A 1 181 ? 2.358 0.734 11.876 1.00 96.50 181 ALA A C 1
ATOM 1436 O O . ALA A 1 181 ? 1.711 1.155 10.918 1.00 96.50 181 ALA A O 1
ATOM 1437 N N . VAL A 1 182 ? 3.668 0.484 11.805 1.00 97.81 182 VAL A N 1
ATOM 1438 C CA . VAL A 1 182 ? 4.434 0.511 10.553 1.00 97.81 182 VAL A CA 1
ATOM 1439 C C . VAL A 1 182 ? 5.166 -0.817 10.399 1.00 97.81 182 VAL A C 1
ATOM 1441 O O . VAL A 1 182 ? 5.993 -1.169 11.249 1.00 97.81 182 VAL A O 1
ATOM 1444 N N . ILE A 1 183 ? 4.873 -1.521 9.311 1.00 98.38 183 ILE A N 1
ATOM 1445 C CA . ILE A 1 183 ? 5.624 -2.669 8.808 1.00 98.38 183 ILE A CA 1
ATOM 1446 C C . ILE A 1 183 ? 6.588 -2.111 7.760 1.00 98.38 183 ILE A C 1
ATOM 1448 O O . ILE A 1 183 ? 6.182 -1.744 6.659 1.00 98.38 183 ILE A O 1
ATOM 1452 N N . GLY A 1 184 ? 7.852 -1.957 8.145 1.00 97.50 184 GLY A N 1
ATOM 1453 C CA . GLY A 1 184 ? 8.875 -1.394 7.278 1.00 97.50 184 GLY A CA 1
ATOM 1454 C C . GLY A 1 184 ? 9.730 -2.483 6.648 1.00 97.50 184 GLY A C 1
ATOM 1455 O O . GLY A 1 184 ? 10.252 -3.337 7.361 1.00 97.50 184 GLY A O 1
ATOM 1456 N N . ILE A 1 185 ? 9.872 -2.452 5.325 1.00 97.25 185 ILE A N 1
ATOM 1457 C CA . ILE A 1 185 ? 10.660 -3.428 4.562 1.00 97.25 185 ILE A CA 1
ATOM 1458 C C . ILE A 1 185 ? 11.507 -2.655 3.551 1.00 97.25 185 ILE A C 1
ATOM 1460 O O . ILE A 1 185 ? 10.961 -1.988 2.672 1.00 97.25 185 ILE A O 1
ATOM 1464 N N . ASN A 1 186 ? 12.829 -2.705 3.698 1.00 95.00 186 ASN A N 1
ATOM 1465 C CA . ASN A 1 186 ? 13.770 -2.095 2.758 1.00 95.00 186 ASN A CA 1
ATOM 1466 C C . ASN A 1 186 ? 14.316 -3.141 1.775 1.00 95.00 186 ASN A C 1
ATOM 1468 O O . ASN A 1 186 ? 14.350 -4.326 2.117 1.00 95.00 186 ASN A O 1
ATOM 1472 N N . PRO A 1 187 ? 14.819 -2.701 0.611 1.00 91.56 187 PRO A N 1
ATOM 1473 C CA . PRO A 1 187 ? 15.695 -3.514 -0.216 1.00 91.56 187 PRO A CA 1
ATOM 1474 C C . PRO A 1 187 ? 16.940 -3.967 0.556 1.00 91.56 187 PRO A C 1
ATOM 1476 O O . PRO A 1 187 ? 17.343 -3.304 1.522 1.00 91.56 187 PRO A O 1
ATOM 1479 N N . PRO A 1 188 ? 17.576 -5.072 0.130 1.00 89.12 188 PRO A N 1
ATOM 1480 C CA . PRO A 1 188 ? 18.894 -5.452 0.620 1.00 89.12 188 PRO A CA 1
ATOM 1481 C C . PRO A 1 188 ? 19.896 -4.299 0.475 1.00 89.12 188 PRO A C 1
ATOM 1483 O O . PRO A 1 188 ? 19.809 -3.496 -0.458 1.00 89.12 188 PRO A O 1
ATOM 1486 N N . VAL A 1 189 ? 20.870 -4.227 1.383 1.00 86.62 189 VAL A N 1
ATOM 1487 C CA . VAL A 1 189 ? 21.870 -3.140 1.429 1.00 86.62 189 VAL A CA 1
ATOM 1488 C C . VAL A 1 189 ? 22.687 -3.070 0.135 1.00 86.62 189 VAL A C 1
ATOM 1490 O O . VAL A 1 189 ? 23.117 -1.995 -0.273 1.00 86.62 189 VAL A O 1
ATOM 1493 N N . GLU A 1 190 ? 22.868 -4.210 -0.530 1.00 86.62 190 GLU A N 1
ATOM 1494 C CA . GLU A 1 190 ? 23.574 -4.338 -1.803 1.00 86.62 190 GLU A CA 1
ATOM 1495 C C . GLU A 1 190 ? 22.806 -3.700 -2.972 1.00 86.62 190 GLU A C 1
ATOM 1497 O O . GLU A 1 190 ? 23.420 -3.326 -3.970 1.00 86.62 190 GLU A O 1
ATOM 1502 N N . VAL A 1 191 ? 21.478 -3.585 -2.852 1.00 84.44 191 VAL A N 1
ATOM 1503 C CA . VAL A 1 191 ? 20.594 -2.949 -3.840 1.00 84.44 191 VAL A CA 1
ATOM 1504 C C . VAL A 1 191 ? 20.502 -1.453 -3.564 1.00 84.44 191 VAL A C 1
ATOM 1506 O O . VAL A 1 191 ? 20.797 -0.646 -4.445 1.00 84.44 191 VAL A O 1
ATOM 1509 N N . THR A 1 192 ? 20.162 -1.089 -2.324 1.00 81.56 192 THR A N 1
ATOM 1510 C CA . THR A 1 192 ? 19.961 0.308 -1.927 1.00 81.56 192 THR A CA 1
ATOM 1511 C C . THR A 1 192 ? 20.699 0.592 -0.613 1.00 81.56 192 THR A C 1
ATOM 1513 O O . THR A 1 192 ? 20.167 0.324 0.471 1.00 81.56 192 THR A O 1
ATOM 1516 N N . PRO A 1 193 ? 21.927 1.149 -0.669 1.00 80.31 193 PRO A N 1
ATOM 1517 C CA . PRO A 1 193 ? 22.709 1.445 0.526 1.00 80.31 193 PRO A CA 1
ATOM 1518 C C . PRO A 1 193 ? 21.999 2.464 1.433 1.00 80.31 193 PRO A C 1
ATOM 1520 O O . PRO A 1 193 ? 21.438 3.439 0.918 1.00 80.31 193 PRO A O 1
ATOM 1523 N N . PRO A 1 194 ? 22.041 2.316 2.771 1.00 74.38 194 PRO A N 1
ATOM 1524 C CA . PRO A 1 194 ? 21.363 3.214 3.707 1.00 74.38 194 PRO A CA 1
ATOM 1525 C C . PRO A 1 194 ? 21.682 4.702 3.523 1.00 74.38 194 PRO A C 1
ATOM 1527 O O . PRO A 1 194 ? 20.833 5.555 3.775 1.00 74.38 194 PRO A O 1
ATOM 1530 N N . GLU A 1 195 ? 22.881 5.033 3.046 1.00 72.62 195 GLU A N 1
ATOM 1531 C CA . GLU A 1 195 ? 23.319 6.408 2.794 1.00 72.62 195 GLU A CA 1
ATOM 1532 C C . GLU A 1 195 ? 22.520 7.067 1.658 1.00 72.62 195 GLU A C 1
ATOM 1534 O O . GLU A 1 195 ? 22.312 8.286 1.650 1.00 72.62 195 GLU A O 1
ATOM 1539 N N . THR A 1 196 ? 22.023 6.258 0.718 1.00 71.06 196 THR A N 1
ATOM 1540 C CA . THR A 1 196 ? 21.193 6.705 -0.409 1.00 71.06 196 THR A CA 1
ATOM 1541 C C . THR A 1 196 ? 19.723 6.895 -0.024 1.00 71.06 196 THR A C 1
ATOM 1543 O O . THR A 1 196 ? 19.015 7.661 -0.676 1.00 71.06 196 THR A O 1
ATOM 1546 N N . LEU A 1 197 ? 19.280 6.316 1.102 1.00 66.88 197 LEU A N 1
ATOM 1547 C CA . LEU A 1 197 ? 17.895 6.367 1.600 1.00 66.88 197 LEU A CA 1
ATOM 1548 C C . LEU A 1 197 ? 17.492 7.719 2.221 1.00 66.88 197 LEU A C 1
ATOM 1550 O O . LEU A 1 197 ? 16.460 7.837 2.882 1.00 66.88 197 LEU A O 1
ATOM 1554 N N . THR A 1 198 ? 18.289 8.768 2.018 1.00 54.69 198 THR A N 1
ATOM 1555 C CA . THR A 1 198 ? 18.121 10.075 2.672 1.00 54.69 198 THR A CA 1
ATOM 1556 C C . THR A 1 198 ? 17.205 11.049 1.927 1.00 54.69 198 THR A C 1
ATOM 1558 O O . THR A 1 198 ? 17.023 12.181 2.377 1.00 54.69 198 THR A O 1
ATOM 1561 N N . ARG A 1 199 ? 16.594 10.650 0.804 1.00 48.62 199 ARG A N 1
ATOM 1562 C CA . ARG A 1 199 ? 15.726 11.528 0.002 1.00 48.62 199 ARG A CA 1
ATOM 1563 C C . ARG A 1 199 ? 14.597 10.760 -0.668 1.00 48.62 199 ARG A C 1
ATOM 1565 O O . ARG A 1 199 ? 14.743 10.258 -1.774 1.00 48.62 199 ARG A O 1
ATOM 1572 N N . GLY A 1 200 ? 13.446 10.730 -0.024 1.00 44.66 200 GLY A N 1
ATOM 1573 C CA . GLY A 1 200 ? 12.196 10.281 -0.625 1.00 44.66 200 GLY A CA 1
ATOM 1574 C C . GLY A 1 200 ? 11.076 10.478 0.344 1.00 44.66 200 GLY A C 1
ATOM 1575 O O . GLY A 1 200 ? 11.366 10.774 1.521 1.00 44.66 200 GLY A O 1
#

Solvent-accessible surface area (backbone atoms only — not comparable to full-atom values): 11395 Å² total; per-residue (Å²): 134,82,85,81,87,84,69,91,65,66,74,54,35,30,40,34,35,29,54,49,87,45,30,49,71,63,60,97,59,63,58,74,42,68,88,24,42,60,64,58,87,90,48,57,79,33,54,66,40,56,53,50,38,52,53,51,43,53,50,57,41,72,78,32,88,37,33,34,35,28,30,15,9,12,41,83,51,55,98,81,36,82,66,18,13,4,48,19,52,50,50,51,40,59,74,60,46,66,52,61,54,89,85,84,59,80,74,55,67,62,92,38,53,49,61,35,59,70,25,86,49,79,58,38,23,53,54,52,46,53,51,49,45,27,71,74,64,72,46,76,62,69,26,39,36,38,27,38,48,39,84,48,45,63,51,40,71,71,44,44,37,33,75,74,67,64,32,67,88,64,97,69,47,78,85,38,57,81,31,49,47,73,52,56,53,63,51,58,62,91,60,50,44,76,84,70,64,79,75,128

Foldseek 3Di:
DDPPDDDPQLQQQEEEFQEFQKAQQDDPVLQPDCVRIGHDPLCPPVSVVRVVSLLVQQVVQQVDSSYAYEHEFAPLPVVVDRDTRQNRSVVSCVSVVVQCDPDDGDRRPCLSYYYHHHDHDPLSSVVSSQVVSCVSRVDGHQAYEYEEAPLCVCCCLQPRCCVVPQAPHDDPRPVSVRRYYYDHTHDDCVSPPPVNSPDD

Organism: NCBI:txid29845

Radius of gyration: 16.8 Å; Cα contacts (8 Å, |Δi|>4): 347; chains: 1; bounding box: 52×41×45 Å